Protein 6R6M (pdb70)

B-factor: mean 34.62, std 19.28, range [14.7, 262.34]

InterPro domains:
  IPR002321 Cytochrome c, class II [PF01322] (83-128)
  IPR010980 Cytochrome c/b562 [SSF47175] (79-129)

Radius of gyration: 18.02 Å; Cα contacts (8 Å, |Δi|>4): 307; chains: 2; bounding box: 33×55×33 Å

Secondary structure (DSSP, 8-state):
--HHHHHHHHHHHHHHHHHHTT-----HHHHHHHHHHHHHHHHHHHHHHHH----HHHHHHHHHHHHHHHHHHHHHHTT-HHHHHHHHHHHHHHHHHHHHHHSTTS----/-----S--GGG-HHHHHTTTTS-GGGSHHHHHTTTTT--HHHHHTT---TT-HHHHTT--HHHHHHHHHH-BTTBPP-BTTB-HHHHHHHHHHHHHTT--

Structure (mmCIF, N/CA/C/O backbone):
data_6R6M
#
_entry.id   6R6M
#
_cell.length_a   44.300
_cell.length_b   130.360
_cell.length_c   45.370
_cell.angle_alpha   90.00
_cell.angle_beta   90.00
_cell.angle_gamma   90.00
#
_symmetry.space_group_name_H-M   'P 21 21 2'
#
loop_
_entity.id
_entity.type
_entity.pdbx_description
1 polymer 'Small soluble cyt c'
2 polymer Kusta0088
3 non-polymer 'HEME C'
4 water water
#
loop_
_atom_site.group_PDB
_atom_site.id
_atom_site.type_symbol
_atom_site.label_atom_id
_atom_site.label_alt_id
_atom_site.label_comp_id
_atom_site.label_asym_id
_atom_site.label_entity_id
_atom_site.label_seq_id
_atom_site.pdbx_PDB_ins_code
_atom_site.Cartn_x
_atom_site.Cartn_y
_atom_site.Cartn_z
_atom_site.occupancy
_atom_site.B_iso_or_equiv
_atom_site.auth_seq_id
_atom_site.auth_comp_id
_atom_site.auth_asym_id
_atom_site.auth_atom_id
_atom_site.pdbx_PDB_model_num
ATOM 1 N N . ALA A 1 1 ? -4.884 17.274 3.419 1.00 38.33 26 ALA A N 1
ATOM 2 C CA . ALA A 1 1 ? -3.637 17.161 4.156 1.00 38.04 26 ALA A CA 1
ATOM 3 C C . ALA A 1 1 ? -2.630 18.181 3.650 1.00 41.03 26 ALA A C 1
ATOM 4 O O . ALA A 1 1 ? -2.663 18.585 2.486 1.00 41.68 26 ALA A O 1
ATOM 6 N N . THR A 1 2 ? -1.742 18.602 4.541 1.00 29.76 27 THR A N 1
ATOM 7 C CA . THR A 1 2 ? -0.644 19.469 4.164 1.00 30.05 27 THR A CA 1
ATOM 8 C C . THR A 1 2 ? 0.464 18.655 3.515 1.00 33.40 27 THR A C 1
ATOM 9 O O . THR A 1 2 ? 0.516 17.424 3.621 1.00 29.63 27 THR A O 1
ATOM 13 N N . GLN A 1 3 ? 1.356 19.356 2.820 1.00 29.17 28 GLN A N 1
ATOM 14 C CA . GLN A 1 3 ? 2.521 18.671 2.274 1.00 26.27 28 GLN A CA 1
ATOM 15 C C . GLN A 1 3 ? 3.305 17.978 3.379 1.00 29.36 28 GLN A C 1
ATOM 16 O O . GLN A 1 3 ? 3.756 16.844 3.205 1.00 29.57 28 GLN A O 1
ATOM 22 N N . GLN A 1 4 ? 3.454 18.633 4.535 1.00 35.40 29 GLN A N 1
ATOM 23 C CA . GLN A 1 4 ? 4.217 18.024 5.623 1.00 34.12 29 GLN A CA 1
ATOM 24 C C . GLN A 1 4 ? 3.582 16.714 6.076 1.00 38.01 29 GLN A C 1
ATOM 25 O O . GLN A 1 4 ? 4.286 15.744 6.377 1.00 35.37 29 GLN A O 1
ATOM 31 N N . GLU A 1 5 ? 2.252 16.664 6.118 1.00 35.05 30 GLU A N 1
ATOM 32 C CA . GLU A 1 5 ? 1.570 15.434 6.502 1.00 36.29 30 GLU A CA 1
ATOM 33 C C . GLU A 1 5 ? 1.733 14.362 5.429 1.00 36.87 30 GLU A C 1
ATOM 34 O O . GLU A 1 5 ? 2.006 13.196 5.741 1.00 37.35 30 GLU A O 1
ATOM 40 N N . ILE A 1 6 ? 1.577 14.745 4.161 1.00 32.03 31 ILE A N 1
ATOM 41 C CA . ILE A 1 6 ? 1.755 13.807 3.055 1.00 31.02 31 ILE A CA 1
ATOM 42 C C . ILE A 1 6 ? 3.153 13.198 3.088 1.00 37.95 31 ILE A C 1
ATOM 43 O O . ILE A 1 6 ? 3.323 11.973 3.003 1.00 36.26 31 ILE A O 1
ATOM 48 N N . CYS A 1 7 ? 4.178 14.039 3.216 1.00 35.28 32 CYS A N 1
ATOM 49 C CA . CYS A 1 7 ? 5.544 13.523 3.166 1.00 30.32 32 CYS A CA 1
ATOM 50 C C . CYS A 1 7 ? 5.882 12.683 4.394 1.00 32.29 32 CYS A C 1
ATOM 51 O O . CYS A 1 7 ? 6.563 11.652 4.275 1.00 32.85 32 CYS A O 1
ATOM 54 N N . LYS A 1 8 ? 5.419 13.106 5.579 1.00 34.94 33 LYS A N 1
ATOM 55 C CA . LYS A 1 8 ? 5.609 12.305 6.787 1.00 39.67 33 LYS A CA 1
ATOM 56 C C . LYS A 1 8 ? 5.082 10.896 6.596 1.00 36.80 33 LYS A C 1
ATOM 57 O O . LYS A 1 8 ? 5.697 9.925 7.050 1.00 37.91 33 LYS A O 1
ATOM 63 N N A ASN A 1 9 ? 3.932 10.768 5.928 0.50 35.28 34 ASN A N 1
ATOM 64 N N B ASN A 1 9 ? 3.944 10.753 5.918 0.50 35.30 34 ASN A N 1
ATOM 65 C CA A ASN A 1 9 ? 3.327 9.470 5.666 0.50 34.78 34 ASN A CA 1
ATOM 66 C CA B ASN A 1 9 ? 3.369 9.432 5.704 0.50 34.34 34 ASN A CA 1
ATOM 67 C C A ASN A 1 9 ? 4.120 8.648 4.655 0.50 35.69 34 ASN A C 1
ATOM 68 C C B ASN A 1 9 ? 4.039 8.658 4.573 0.50 36.47 34 ASN A C 1
ATOM 69 O O A ASN A 1 9 ? 4.012 7.418 4.660 0.50 37.19 34 ASN A O 1
ATOM 70 O O B ASN A 1 9 ? 3.755 7.467 4.412 0.50 38.41 34 ASN A O 1
ATOM 79 N N . MET A 1 10 ? 4.918 9.290 3.798 1.00 35.14 35 MET A N 1
ATOM 80 C CA . MET A 1 10 ? 5.743 8.572 2.830 1.00 33.45 35 MET A CA 1
ATOM 81 C C . MET A 1 10 ? 7.082 8.130 3.406 1.00 35.19 35 MET A C 1
ATOM 82 O O . MET A 1 10 ? 7.784 7.347 2.759 1.00 32.49 35 MET A O 1
ATOM 87 N N . TRP A 1 11 ? 7.457 8.610 4.595 1.00 36.06 36 TRP A N 1
ATOM 88 C CA . TRP A 1 11 ? 8.827 8.420 5.063 1.00 35.79 36 TRP A CA 1
ATOM 89 C C . TRP A 1 11 ? 9.097 6.968 5.453 1.00 35.26 36 TRP A C 1
ATOM 90 O O . TRP A 1 11 ? 10.150 6.416 5.115 1.00 35.43 36 TRP A O 1
ATOM 101 N N . ASP A 1 12 ? 8.171 6.337 6.183 1.00 38.13 37 ASP A N 1
ATOM 102 C CA . ASP A 1 12 ? 8.356 4.921 6.504 1.00 41.91 37 ASP A CA 1
ATOM 103 C C . ASP A 1 12 ? 8.362 4.048 5.256 1.00 38.14 37 ASP A C 1
ATOM 104 O O . ASP A 1 12 ? 9.278 3.217 5.120 1.00 37.92 37 ASP A O 1
ATOM 109 N N . PRO A 1 13 ? 7.432 4.191 4.305 1.00 40.48 38 PRO A N 1
ATOM 110 C CA . PRO A 1 13 ? 7.567 3.420 3.057 1.00 38.59 38 PRO A CA 1
ATOM 111 C C . PRO A 1 13 ? 8.881 3.673 2.334 1.00 38.02 38 PRO A C 1
ATOM 112 O O . PRO A 1 13 ? 9.486 2.724 1.815 1.00 32.70 38 PRO A O 1
ATOM 116 N N . PHE A 1 14 ? 9.340 4.930 2.295 1.00 32.70 39 PHE A N 1
ATOM 117 C CA . PHE A 1 14 ? 10.628 5.238 1.682 1.00 32.53 39 PHE A CA 1
ATOM 118 C C . PHE A 1 14 ? 11.761 4.481 2.372 1.00 32.26 39 PHE A C 1
ATOM 119 O O . PHE A 1 14 ? 12.627 3.906 1.707 1.00 29.35 39 PHE A O 1
ATOM 127 N N . GLN A 1 15 ? 11.764 4.463 3.707 1.00 31.92 40 GLN A N 1
ATOM 128 C CA . GLN A 1 15 ? 12.811 3.747 4.432 1.00 31.40 40 GLN A CA 1
ATOM 129 C C . GLN A 1 15 ? 12.695 2.241 4.227 1.00 31.39 40 GLN A C 1
ATOM 130 O O . GLN A 1 15 ? 13.711 1.549 4.074 1.00 35.18 40 GLN A O 1
ATOM 136 N N . SER A 1 16 ? 11.467 1.716 4.220 1.00 33.34 41 SER A N 1
ATOM 137 C CA . SER A 1 16 ? 11.268 0.285 4.001 1.00 35.85 41 SER A CA 1
ATOM 138 C C . SER A 1 16 ? 11.788 -0.127 2.628 1.00 37.29 41 SER A C 1
ATOM 139 O O . SER A 1 16 ? 12.365 -1.210 2.461 1.00 38.03 41 SER A O 1
ATOM 142 N N . MET A 1 17 ? 11.601 0.742 1.639 1.00 31.40 42 MET A N 1
ATOM 143 C CA . MET A 1 17 ? 12.124 0.514 0.298 1.00 30.66 42 MET A CA 1
ATOM 144 C C . MET A 1 17 ? 13.646 0.607 0.277 1.00 37.58 42 MET A C 1
ATOM 145 O O . MET A 1 17 ? 14.325 -0.237 -0.326 1.00 36.88 42 MET A O 1
ATOM 150 N N . ARG A 1 18 ? 14.198 1.632 0.930 1.00 31.75 43 ARG A N 1
ATOM 151 C CA . ARG A 1 18 ? 15.644 1.805 0.970 1.00 31.02 43 ARG A CA 1
ATOM 152 C C . ARG A 1 18 ? 16.328 0.583 1.571 1.00 33.68 43 ARG A C 1
ATOM 153 O O . ARG A 1 18 ? 17.366 0.132 1.071 1.00 33.29 43 ARG A O 1
ATOM 161 N N . ALA A 1 19 ? 15.739 0.018 2.627 1.00 33.72 44 ALA A N 1
ATOM 162 C CA . ALA A 1 19 ? 16.350 -1.101 3.338 1.00 34.09 44 ALA A CA 1
ATOM 163 C C . ALA A 1 19 ? 16.529 -2.320 2.444 1.00 40.42 44 ALA A C 1
ATOM 164 O O . ALA A 1 19 ? 17.427 -3.138 2.676 1.00 42.76 44 ALA A O 1
ATOM 166 N N . VAL A 1 20 ? 15.701 -2.452 1.414 1.00 31.90 45 VAL A N 1
ATOM 167 C CA . VAL A 1 20 ? 15.723 -3.631 0.560 1.00 37.21 45 VAL A CA 1
ATOM 168 C C . VAL A 1 20 ? 16.590 -3.440 -0.684 1.00 31.76 45 VAL A C 1
ATOM 169 O O . VAL A 1 20 ? 16.992 -4.438 -1.302 1.00 33.15 45 VAL A O 1
ATOM 173 N N . THR A 1 21 ? 16.942 -2.195 -1.030 1.00 30.25 46 THR A N 1
ATOM 174 C CA . THR A 1 21 ? 17.728 -1.938 -2.234 1.00 32.85 46 THR A CA 1
ATOM 175 C C . THR A 1 21 ? 19.162 -2.418 -2.104 1.00 34.19 46 THR A C 1
ATOM 176 O O . THR A 1 21 ? 19.870 -2.480 -3.111 1.00 52.00 46 THR A O 1
ATOM 180 N N . GLY A 1 22 ? 19.612 -2.740 -0.896 1.00 34.81 47 GLY A N 1
ATOM 181 C CA . GLY A 1 22 ? 20.975 -3.195 -0.711 1.00 38.63 47 GLY A CA 1
ATOM 182 C C . GLY A 1 22 ? 21.086 -4.697 -0.551 1.00 45.29 47 GLY A C 1
ATOM 183 O O . GLY A 1 22 ? 22.110 -5.199 -0.081 1.00 43.12 47 GLY A O 1
ATOM 184 N N . LEU A 1 23 ? 20.043 -5.425 -0.934 1.00 39.74 48 LEU A N 1
ATOM 185 C CA . LEU A 1 23 ? 20.042 -6.875 -0.837 1.00 39.25 48 LEU A CA 1
ATOM 186 C C . LEU A 1 23 ? 20.510 -7.480 -2.157 1.00 53.78 48 LEU A C 1
ATOM 187 O O . LEU A 1 23 ? 20.853 -6.771 -3.109 1.00 64.59 48 LEU A O 1
ATOM 192 N N . MET A 1 24 ? 20.596 -8.811 -2.173 1.00 47.43 49 MET A N 1
ATOM 193 C CA . MET A 1 24 ? 20.667 -9.615 -3.383 1.00 39.24 49 MET A CA 1
ATOM 194 C C . MET A 1 24 ? 19.341 -10.291 -3.682 1.00 39.64 49 MET A C 1
ATOM 195 O O . MET A 1 24 ? 19.242 -11.024 -4.669 1.00 44.03 49 MET A O 1
ATOM 200 N N . GLU A 1 25 ? 18.313 -10.020 -2.876 1.00 61.04 50 GLU A N 1
ATOM 201 C CA . GLU A 1 25 ? 17.235 -10.951 -2.583 1.00 77.30 50 GLU A CA 1
ATOM 202 C C . GLU A 1 25 ? 16.089 -10.853 -3.590 1.00 82.47 50 GLU A C 1
ATOM 203 O O . GLU A 1 25 ? 16.077 -10.029 -4.507 1.00 86.77 50 GLU A O 1
ATOM 209 N N . LEU A 1 26 ? 15.102 -11.732 -3.389 1.00 95.18 51 LEU A N 1
ATOM 210 C CA . LEU A 1 26 ? 13.952 -11.846 -4.278 1.00 124.48 51 LEU A CA 1
ATOM 211 C C . LEU A 1 26 ? 12.751 -12.409 -3.529 1.00 94.01 51 LEU A C 1
ATOM 212 O O . LEU A 1 26 ? 11.804 -12.875 -4.175 1.00 96.10 51 LEU A O 1
ATOM 217 N N . THR A 1 27 ? 12.769 -12.385 -2.194 1.00 60.64 52 THR A N 1
ATOM 218 C CA . THR A 1 27 ? 11.704 -12.975 -1.392 1.00 62.83 52 THR A CA 1
ATOM 219 C C . THR A 1 27 ? 10.341 -12.439 -1.812 1.00 68.63 52 THR A C 1
ATOM 220 O O . THR A 1 27 ? 10.157 -11.229 -1.967 1.00 72.94 52 THR A O 1
ATOM 224 N N . SER A 1 28 ? 9.394 -13.359 -2.029 1.00 62.38 53 SER A N 1
ATOM 225 C CA . SER A 1 28 ? 8.046 -12.953 -2.410 1.00 56.66 53 SER A CA 1
ATOM 226 C C . SER A 1 28 ? 7.430 -12.046 -1.352 1.00 53.62 53 SER A C 1
ATOM 227 O O . SER A 1 28 ? 6.710 -11.095 -1.683 1.00 53.01 53 SER A O 1
ATOM 230 N N . GLY A 1 29 ? 7.692 -12.333 -0.071 1.00 46.59 54 GLY A N 1
ATOM 231 C CA . GLY A 1 29 ? 7.237 -11.449 0.989 1.00 51.97 54 GLY A CA 1
ATOM 232 C C . GLY A 1 29 ? 7.900 -10.086 0.940 1.00 62.11 54 GLY A C 1
ATOM 233 O O . GLY A 1 29 ? 7.294 -9.078 1.323 1.00 62.92 54 GLY A O 1
ATOM 234 N N . GLN A 1 30 ? 9.144 -10.029 0.460 1.00 62.12 55 GLN A N 1
ATOM 235 C CA . GLN A 1 30 ? 9.824 -8.747 0.312 1.00 58.36 55 GLN A CA 1
ATOM 236 C C . GLN A 1 30 ? 9.372 -8.001 -0.937 1.00 59.53 55 GLN A C 1
ATOM 237 O O . GLN A 1 30 ? 9.409 -6.767 -0.957 1.00 59.18 55 GLN A O 1
ATOM 243 N N . CYS A 1 31 ? 8.949 -8.709 -1.989 1.00 70.02 56 CYS A N 1
ATOM 244 C CA . CYS A 1 31 ? 8.288 -8.010 -3.084 1.00 83.60 56 CYS A CA 1
ATOM 245 C C . CYS A 1 31 ? 6.933 -7.468 -2.661 1.00 81.97 56 CYS A C 1
ATOM 246 O O . CYS A 1 31 ? 6.520 -6.410 -3.139 1.00 70.58 56 CYS A O 1
ATOM 249 N N . THR A 1 32 ? 6.224 -8.172 -1.778 1.00 93.52 57 THR A N 1
ATOM 250 C CA . THR A 1 32 ? 4.955 -7.650 -1.284 1.00 87.70 57 THR A CA 1
ATOM 251 C C . THR A 1 32 ? 5.158 -6.324 -0.567 1.00 80.95 57 THR A C 1
ATOM 252 O O . THR A 1 32 ? 4.471 -5.338 -0.862 1.00 83.66 57 THR A O 1
ATOM 256 N N . GLN A 1 33 ? 6.109 -6.269 0.370 1.00 63.79 58 GLN A N 1
ATOM 257 C CA . GLN A 1 33 ? 6.369 -5.015 1.061 1.00 53.36 58 GLN A CA 1
ATOM 258 C C . GLN A 1 33 ? 6.855 -3.946 0.088 1.00 45.64 58 GLN A C 1
ATOM 259 O O . GLN A 1 33 ? 6.418 -2.796 0.161 1.00 41.49 58 GLN A O 1
ATOM 265 N N . LEU A 1 34 ? 7.746 -4.318 -0.843 1.00 42.17 59 LEU A N 1
ATOM 266 C CA . LEU A 1 34 ? 8.292 -3.350 -1.800 1.00 45.00 59 LEU A CA 1
ATOM 267 C C . LEU A 1 34 ? 7.198 -2.760 -2.684 1.00 47.23 59 LEU A C 1
ATOM 268 O O . LEU A 1 34 ? 7.172 -1.547 -2.932 1.00 33.55 59 LEU A O 1
ATOM 273 N N . SER A 1 35 ? 6.285 -3.597 -3.176 1.00 46.44 60 SER A N 1
ATOM 274 C CA . SER A 1 35 ? 5.190 -3.064 -3.981 1.00 47.98 60 SER A CA 1
ATOM 275 C C . SER A 1 35 ? 4.272 -2.190 -3.142 1.00 40.60 60 SER A C 1
ATOM 276 O O . SER A 1 35 ? 3.794 -1.150 -3.611 1.00 38.32 60 SER A O 1
ATOM 279 N N . LYS A 1 36 ? 4.021 -2.586 -1.894 1.00 39.60 61 LYS A N 1
ATOM 280 C CA . LYS A 1 36 ? 3.180 -1.766 -1.028 1.00 44.62 61 LYS A CA 1
ATOM 281 C C . LYS A 1 36 ? 3.854 -0.442 -0.697 1.00 50.10 61 LYS A C 1
ATOM 282 O O . LYS A 1 36 ? 3.183 0.589 -0.586 1.00 48.62 61 LYS A O 1
ATOM 288 N N . ASP A 1 37 ? 5.181 -0.449 -0.533 1.00 36.44 62 ASP A N 1
ATOM 289 C CA . ASP A 1 37 ? 5.887 0.807 -0.301 1.00 33.28 62 ASP A CA 1
ATOM 290 C C . ASP A 1 37 ? 5.833 1.700 -1.530 1.00 31.73 62 ASP A C 1
ATOM 291 O O . ASP A 1 37 ? 5.667 2.918 -1.406 1.00 33.65 62 ASP A O 1
ATOM 296 N N . ALA A 1 38 ? 5.994 1.118 -2.724 1.00 27.59 63 ALA A N 1
ATOM 297 C CA . ALA A 1 38 ? 5.944 1.924 -3.937 1.00 27.02 63 ALA A CA 1
ATOM 298 C C . ALA A 1 38 ? 4.560 2.510 -4.141 1.00 29.13 63 ALA A C 1
ATOM 299 O O . ALA A 1 38 ? 4.419 3.642 -4.613 1.00 29.98 63 ALA A O 1
ATOM 301 N N . ALA A 1 39 ? 3.529 1.755 -3.788 1.00 30.68 64 ALA A N 1
ATOM 302 C CA . ALA A 1 39 ? 2.177 2.278 -3.906 1.00 27.79 64 ALA A CA 1
ATOM 303 C C . ALA A 1 39 ? 1.926 3.408 -2.915 1.00 31.58 64 ALA A C 1
ATOM 304 O O . ALA A 1 39 ? 1.175 4.347 -3.212 1.00 30.77 64 ALA A O 1
ATOM 306 N N . ALA A 1 40 ? 2.520 3.331 -1.722 1.00 28.43 65 ALA A N 1
ATOM 307 C CA . ALA A 1 40 ? 2.341 4.412 -0.759 1.00 31.28 65 ALA A CA 1
ATOM 308 C C . ALA A 1 40 ? 2.969 5.707 -1.263 1.00 29.85 65 ALA A C 1
ATOM 309 O O . ALA A 1 40 ? 2.406 6.792 -1.076 1.00 29.03 65 ALA A O 1
ATOM 311 N N . ILE A 1 41 ? 4.124 5.616 -1.926 1.00 28.53 66 ILE A N 1
ATOM 312 C CA . ILE A 1 41 ? 4.752 6.826 -2.446 1.00 25.99 66 ILE A CA 1
ATOM 313 C C . ILE A 1 41 ? 3.958 7.371 -3.630 1.00 34.71 66 ILE A C 1
ATOM 314 O O . ILE A 1 41 ? 3.695 8.578 -3.716 1.00 28.56 66 ILE A O 1
ATOM 319 N N . LEU A 1 42 ? 3.529 6.490 -4.537 1.00 28.88 67 LEU A N 1
ATOM 320 C CA . LEU A 1 42 ? 2.689 6.922 -5.650 1.00 32.23 67 LEU A CA 1
ATOM 321 C C . LEU A 1 42 ? 1.431 7.618 -5.147 1.00 30.66 67 LEU A C 1
ATOM 322 O O . LEU A 1 42 ? 1.039 8.666 -5.669 1.00 28.86 67 LEU A O 1
ATOM 327 N N . ALA A 1 43 ? 0.791 7.052 -4.122 1.00 32.00 68 ALA A N 1
ATOM 328 C CA . ALA A 1 43 ? -0.413 7.669 -3.581 1.00 31.48 68 ALA A CA 1
ATOM 329 C C . ALA A 1 43 ? -0.098 9.024 -2.958 1.00 34.02 68 ALA A C 1
ATOM 330 O O . ALA A 1 43 ? -0.867 9.983 -3.108 1.00 31.71 68 ALA A O 1
ATOM 332 N N . GLY A 1 44 ? 1.046 9.130 -2.279 1.00 33.27 69 GLY A N 1
ATOM 333 C CA . GLY A 1 44 ? 1.398 10.385 -1.635 1.00 33.01 69 GLY A CA 1
ATOM 334 C C . GLY A 1 44 ? 1.653 11.503 -2.629 1.00 30.82 69 GLY A C 1
ATOM 335 O O . GLY A 1 44 ? 1.138 12.614 -2.471 1.00 28.86 69 GLY A O 1
ATOM 336 N N . VAL A 1 45 ? 2.445 11.227 -3.673 1.00 29.43 70 VAL A N 1
ATOM 337 C CA . VAL A 1 45 ? 2.740 12.296 -4.626 1.00 26.29 70 VAL A CA 1
ATOM 338 C C . VAL A 1 45 ? 1.525 12.607 -5.498 1.00 28.20 70 VAL A C 1
ATOM 339 O O . VAL A 1 45 ? 1.410 13.718 -6.021 1.00 27.75 70 VAL A O 1
ATOM 343 N N . LYS A 1 46 ? 0.597 11.659 -5.672 1.00 25.13 71 LYS A N 1
ATOM 344 C CA . LYS A 1 46 ? -0.628 11.999 -6.388 1.00 27.00 71 LYS A CA 1
ATOM 345 C C . LYS A 1 46 ? -1.512 12.888 -5.535 1.00 29.63 71 LYS A C 1
ATOM 346 O O . LYS A 1 46 ? -2.138 13.827 -6.043 1.00 28.61 71 LYS A O 1
ATOM 352 N N . GLU A 1 47 ? -1.569 12.611 -4.231 1.00 26.34 72 GLU A N 1
ATOM 353 C CA . GLU A 1 47 ? -2.329 13.475 -3.339 1.00 33.32 72 GLU A CA 1
ATOM 354 C C . GLU A 1 47 ? -1.740 14.878 -3.311 1.00 31.70 72 GLU A C 1
ATOM 355 O O . GLU A 1 47 ? -2.478 15.864 -3.328 1.00 30.19 72 GLU A O 1
ATOM 361 N N . SER A 1 48 ? -0.406 14.993 -3.297 1.00 26.33 73 SER A N 1
ATOM 362 C CA . SER A 1 48 ? 0.211 16.312 -3.362 1.00 23.78 73 SER A CA 1
ATOM 363 C C . SER A 1 48 ? -0.136 17.000 -4.674 1.00 29.51 73 SER A C 1
ATOM 364 O O . SER A 1 48 ? -0.585 18.154 -4.691 1.00 28.19 73 SER A O 1
ATOM 367 N N . HIS A 1 49 ? 0.065 16.287 -5.784 1.00 25.54 74 HIS A N 1
ATOM 368 C CA . HIS A 1 49 ? -0.235 16.800 -7.116 1.00 25.88 74 HIS A CA 1
ATOM 369 C C . HIS A 1 49 ? -1.644 17.372 -7.189 1.00 26.87 74 HIS A C 1
ATOM 370 O O . HIS A 1 49 ? -1.855 18.495 -7.663 1.00 27.99 74 HIS A O 1
ATOM 377 N N . ASP A 1 50 ? -2.615 16.616 -6.694 1.00 25.64 75 ASP A N 1
ATOM 378 C CA . ASP A 1 50 ? -4.020 16.950 -6.898 1.00 25.11 75 ASP A CA 1
ATOM 379 C C . ASP A 1 50 ? -4.542 17.964 -5.890 1.00 35.76 75 ASP A C 1
ATOM 380 O O . ASP A 1 50 ? -5.497 18.687 -6.190 1.00 35.69 75 ASP A O 1
ATOM 385 N N . SER A 1 51 ? -3.985 18.007 -4.681 1.00 26.69 76 SER A N 1
ATOM 386 C CA . SER A 1 51 ? -4.613 18.767 -3.609 1.00 32.82 76 SER A CA 1
ATOM 387 C C . SER A 1 51 ? -3.746 19.872 -3.022 1.00 35.74 76 SER A C 1
ATOM 388 O O . SER A 1 51 ? -4.254 20.664 -2.223 1.00 34.01 76 SER A O 1
ATOM 391 N N . ILE A 1 52 ? -2.472 19.954 -3.382 1.00 31.15 77 ILE A N 1
ATOM 392 C CA . ILE A 1 52 ? -1.592 21.023 -2.927 1.00 32.70 77 ILE A CA 1
ATOM 393 C C . ILE A 1 52 ? -1.352 21.907 -4.143 1.00 33.69 77 ILE A C 1
ATOM 394 O O . ILE A 1 52 ? -0.499 21.610 -4.983 1.00 32.19 77 ILE A O 1
ATOM 399 N N . SER A 1 53 ? -2.135 22.980 -4.264 1.00 35.68 78 SER A N 1
ATOM 400 C CA . SER A 1 53 ? -2.139 23.807 -5.470 1.00 37.72 78 SER A CA 1
ATOM 401 C C . SER A 1 53 ? -1.082 24.890 -5.317 1.00 35.90 78 SER A C 1
ATOM 402 O O . SER A 1 53 ? -1.301 25.904 -4.645 1.00 32.11 78 SER A O 1
ATOM 405 N N . VAL A 1 54 ? 0.063 24.670 -5.957 1.00 29.61 79 VAL A N 1
ATOM 406 C CA . VAL A 1 54 ? 1.208 25.566 -5.870 1.00 30.77 79 VAL A CA 1
ATOM 407 C C . VAL A 1 54 ? 1.427 26.215 -7.231 1.00 26.99 79 VAL A C 1
ATOM 408 O O . VAL A 1 54 ? 1.074 27.385 -7.438 1.00 30.43 79 VAL A O 1
ATOM 412 N N . ASP A 1 55 ? 1.994 25.454 -8.167 1.00 26.13 80 ASP A N 1
ATOM 413 C CA . ASP A 1 55 ? 2.242 25.909 -9.531 1.00 24.33 80 ASP A CA 1
ATOM 414 C C . ASP A 1 55 ? 2.476 24.671 -10.396 1.00 24.37 80 ASP A C 1
ATOM 415 O O . ASP A 1 55 ? 2.531 23.547 -9.894 1.00 26.68 80 ASP A O 1
ATOM 420 N N . LYS A 1 56 ? 2.670 24.884 -11.701 1.00 19.70 81 LYS A N 1
ATOM 421 C CA . LYS A 1 56 ? 2.829 23.739 -12.594 1.00 20.84 81 LYS A CA 1
ATOM 422 C C . LYS A 1 56 ? 4.108 22.953 -12.304 1.00 27.90 81 LYS A C 1
ATOM 423 O O . LYS A 1 56 ? 4.127 21.721 -12.449 1.00 25.59 81 LYS A O 1
ATOM 429 N N . ASN A 1 57 ? 5.195 23.634 -11.923 1.00 22.24 82 ASN A N 1
ATOM 430 C CA . ASN A 1 57 ? 6.436 22.909 -11.616 1.00 18.49 82 ASN A CA 1
ATOM 431 C C . ASN A 1 57 ? 6.217 21.897 -10.499 1.00 22.59 82 ASN A C 1
ATOM 432 O O . ASN A 1 57 ? 6.713 20.768 -10.565 1.00 22.17 82 ASN A O 1
ATOM 437 N N . TYR A 1 58 ? 5.533 22.320 -9.432 1.00 20.62 83 TYR A N 1
ATOM 438 C CA . TYR A 1 58 ? 5.198 21.449 -8.313 1.00 22.54 83 TYR A CA 1
ATOM 439 C C . TYR A 1 58 ? 4.504 20.185 -8.787 1.00 26.93 83 TYR A C 1
ATOM 440 O O . TYR A 1 58 ? 4.753 19.092 -8.263 1.00 23.19 83 TYR A O 1
ATOM 449 N N . LYS A 1 59 ? 3.619 20.316 -9.776 1.00 23.52 84 LYS A N 1
ATOM 450 C CA . LYS A 1 59 ? 2.959 19.138 -10.338 1.00 25.90 84 LYS A CA 1
ATOM 451 C C . LYS A 1 59 ? 3.955 18.217 -11.040 1.00 22.42 84 LYS A C 1
ATOM 452 O O . LYS A 1 59 ? 3.929 16.996 -10.838 1.00 23.23 84 LYS A O 1
ATOM 458 N N . VAL A 1 60 ? 4.850 18.781 -11.864 1.00 21.08 85 VAL A N 1
ATOM 459 C CA . VAL A 1 60 ? 5.795 17.945 -12.604 1.00 20.58 85 VAL A CA 1
ATOM 460 C C . VAL A 1 60 ? 6.797 17.288 -11.659 1.00 23.86 85 VAL A C 1
ATOM 461 O O . VAL A 1 60 ? 7.213 16.142 -11.881 1.00 21.54 85 VAL A O 1
ATOM 465 N N . LEU A 1 61 ? 7.170 17.972 -10.575 1.00 21.10 86 LEU A N 1
ATOM 466 C CA . LEU A 1 61 ? 8.073 17.367 -9.599 1.00 21.93 86 LEU A CA 1
ATOM 467 C C . LEU A 1 61 ? 7.427 16.145 -8.951 1.00 27.64 86 LEU A C 1
ATOM 468 O O . LEU A 1 61 ? 8.068 15.103 -8.785 1.00 23.71 86 LEU A O 1
ATOM 473 N N . ASN A 1 62 ? 6.150 16.257 -8.574 1.00 24.32 87 ASN A N 1
ATOM 474 C CA . ASN A 1 62 ? 5.419 15.083 -8.113 1.00 19.82 87 ASN A CA 1
ATOM 475 C C . ASN A 1 62 ? 5.407 13.999 -9.183 1.00 23.10 87 ASN A C 1
ATOM 476 O O . ASN A 1 62 ? 5.637 12.820 -8.884 1.00 22.90 87 ASN A O 1
ATOM 481 N N . ASP A 1 63 ? 5.157 14.383 -10.442 1.00 23.80 88 ASP A N 1
ATOM 482 C CA . ASP A 1 63 ? 5.108 13.401 -11.525 1.00 25.93 88 ASP A CA 1
ATOM 483 C C . ASP A 1 63 ? 6.430 12.663 -11.684 1.00 26.32 88 ASP A C 1
ATOM 484 O O . ASP A 1 63 ? 6.439 11.479 -12.039 1.00 26.44 88 ASP A O 1
ATOM 489 N N . GLU A 1 64 ? 7.556 13.328 -11.425 1.00 22.40 89 GLU A N 1
ATOM 490 C CA . GLU A 1 64 ? 8.823 12.648 -11.639 1.00 21.74 89 GLU A CA 1
ATOM 491 C C . GLU A 1 64 ? 9.167 11.712 -10.481 1.00 25.19 89 GLU A C 1
ATOM 492 O O . GLU A 1 64 ? 9.824 10.688 -10.699 1.00 24.83 89 GLU A O 1
ATOM 498 N N . VAL A 1 65 ? 8.692 11.991 -9.264 1.00 21.94 90 VAL A N 1
ATOM 499 C CA . VAL A 1 65 ? 8.778 10.961 -8.228 1.00 21.99 90 VAL A CA 1
ATOM 500 C C . VAL A 1 65 ? 7.945 9.754 -8.630 1.00 24.35 90 VAL A C 1
ATOM 501 O O . VAL A 1 65 ? 8.385 8.606 -8.507 1.00 24.21 90 VAL A O 1
ATOM 505 N N . ALA A 1 66 ? 6.735 10.003 -9.133 1.00 25.79 91 ALA A N 1
ATOM 506 C CA . ALA A 1 66 ? 5.826 8.931 -9.530 1.00 25.57 91 ALA A CA 1
ATOM 507 C C . ALA A 1 66 ? 6.407 8.103 -10.672 1.00 26.58 91 ALA A C 1
ATOM 508 O O . ALA A 1 66 ? 6.243 6.874 -10.707 1.00 28.76 91 ALA A O 1
ATOM 510 N N . TYR A 1 67 ? 7.065 8.767 -11.623 1.00 26.60 92 TYR A N 1
ATOM 511 C CA . TYR A 1 67 ? 7.736 8.084 -12.723 1.00 29.71 92 TYR A CA 1
ATOM 512 C C . TYR A 1 67 ? 8.665 6.991 -12.209 1.00 26.85 92 TYR A C 1
ATOM 513 O O . TYR A 1 67 ? 8.616 5.846 -12.673 1.00 25.81 92 TYR A O 1
ATOM 522 N N . HIS A 1 68 ? 9.530 7.328 -11.249 1.00 21.11 93 HIS A N 1
ATOM 523 C CA . HIS A 1 68 ? 10.478 6.344 -10.743 1.00 22.76 93 HIS A CA 1
ATOM 524 C C . HIS A 1 68 ? 9.826 5.361 -9.774 1.00 24.33 93 HIS A C 1
ATOM 525 O O . HIS A 1 68 ? 10.204 4.183 -9.740 1.00 26.02 93 HIS A O 1
ATOM 532 N N . ALA A 1 69 ? 8.847 5.810 -8.986 1.00 24.80 94 ALA A N 1
ATOM 533 C CA . ALA A 1 69 ? 8.133 4.877 -8.117 1.00 28.00 94 ALA A CA 1
ATOM 534 C C . ALA A 1 69 ? 7.446 3.783 -8.928 1.00 29.08 94 ALA A C 1
ATOM 535 O O . ALA A 1 69 ? 7.483 2.608 -8.551 1.00 27.33 94 ALA A O 1
ATOM 537 N N . ALA A 1 70 ? 6.828 4.144 -10.057 1.00 26.99 95 ALA A N 1
ATOM 538 C CA . ALA A 1 70 ? 6.207 3.127 -10.899 1.00 30.64 95 ALA A CA 1
ATOM 539 C C . ALA A 1 70 ? 7.254 2.207 -11.516 1.00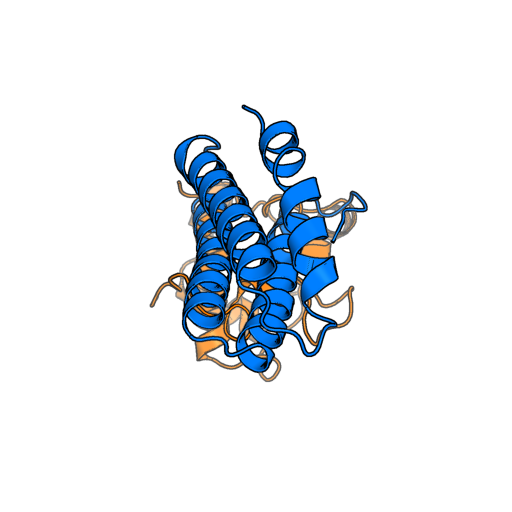 35.52 95 ALA A C 1
ATOM 540 O O . ALA A 1 70 ? 7.003 1.012 -11.700 1.00 33.10 95 ALA A O 1
ATOM 542 N N . ASN A 1 71 ? 8.428 2.743 -11.861 1.00 30.50 96 ASN A N 1
ATOM 543 C CA . ASN A 1 71 ? 9.465 1.878 -12.405 1.00 27.07 96 ASN A CA 1
ATOM 544 C C . ASN A 1 71 ? 9.962 0.890 -11.359 1.00 32.86 96 ASN A C 1
ATOM 545 O O . ASN A 1 71 ? 10.298 -0.252 -11.696 1.00 32.29 96 ASN A O 1
ATOM 550 N N . ILE A 1 72 ? 10.020 1.311 -10.093 1.00 25.90 97 ILE A N 1
ATOM 551 C CA . ILE A 1 72 ? 10.425 0.404 -9.023 1.00 28.92 97 ILE A CA 1
ATOM 552 C C . ILE A 1 72 ? 9.413 -0.725 -8.878 1.00 36.52 97 ILE A C 1
ATOM 553 O O . ILE A 1 72 ? 9.785 -1.893 -8.707 1.00 34.09 97 ILE A O 1
ATOM 558 N N . ASP A 1 73 ? 8.120 -0.401 -8.957 1.00 37.22 98 ASP A N 1
ATOM 559 C CA . ASP A 1 73 ? 7.091 -1.433 -8.863 1.00 46.00 98 ASP A CA 1
ATOM 560 C C . ASP A 1 73 ? 7.200 -2.426 -10.018 1.00 38.99 98 ASP A C 1
ATOM 561 O O . ASP A 1 73 ? 7.075 -3.638 -9.824 1.00 43.66 98 ASP A O 1
ATOM 566 N N . ALA A 1 74 ? 7.435 -1.922 -11.229 1.00 34.94 99 ALA A N 1
ATOM 567 C CA . ALA A 1 74 ? 7.645 -2.791 -12.384 1.00 35.98 99 ALA A CA 1
ATOM 568 C C . ALA A 1 74 ? 8.869 -3.675 -12.196 1.00 43.53 99 ALA A C 1
ATOM 569 O O . ALA A 1 74 ? 8.811 -4.891 -12.422 1.00 37.80 99 ALA A O 1
ATOM 571 N N . ALA A 1 75 ? 10.000 -3.070 -11.816 1.00 33.64 100 ALA A N 1
ATOM 572 C CA . ALA A 1 75 ? 11.236 -3.828 -11.660 1.00 34.45 100 ALA A CA 1
ATO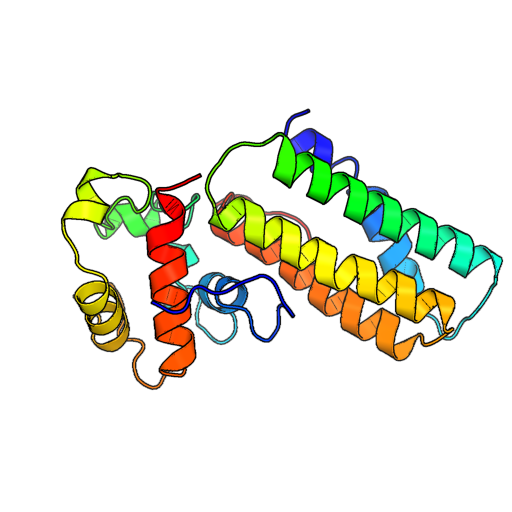M 573 C C . ALA A 1 75 ? 11.090 -4.884 -10.579 1.00 39.09 100 ALA A C 1
ATOM 574 O O . ALA A 1 75 ? 11.622 -5.991 -10.704 1.00 34.14 100 ALA A O 1
ATOM 576 N N . ALA A 1 76 ? 10.355 -4.566 -9.514 1.00 39.38 101 ALA A N 1
ATOM 577 C CA . ALA A 1 76 ? 10.136 -5.551 -8.463 1.00 39.85 101 ALA A CA 1
ATOM 578 C C . ALA A 1 76 ? 9.297 -6.720 -8.974 1.00 37.49 101 ALA A C 1
ATOM 579 O O . ALA A 1 76 ? 9.598 -7.882 -8.679 1.00 43.63 101 ALA A O 1
ATOM 5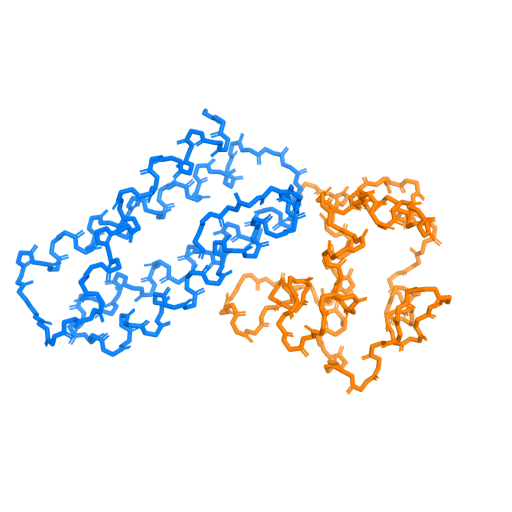81 N N . LYS A 1 77 ? 8.263 -6.433 -9.770 1.00 39.55 102 LYS A N 1
ATOM 582 C CA . LYS A 1 77 ? 7.443 -7.503 -10.333 1.00 48.75 102 LYS A CA 1
ATOM 583 C C . LYS A 1 77 ? 8.250 -8.404 -11.259 1.00 52.25 102 LYS A C 1
ATOM 584 O O . LYS A 1 77 ? 7.971 -9.606 -11.354 1.00 51.27 102 LYS A O 1
ATOM 590 N N . ALA A 1 78 ? 9.240 -7.849 -11.949 1.00 39.34 103 ALA A N 1
ATOM 591 C CA . ALA A 1 78 ? 10.111 -8.613 -12.828 1.00 44.26 103 ALA A CA 1
ATOM 592 C C . ALA A 1 78 ? 11.316 -9.207 -12.106 1.00 47.87 103 ALA A C 1
ATOM 593 O O . ALA A 1 78 ? 12.142 -9.863 -12.747 1.00 44.53 103 ALA A O 1
ATOM 595 N N . ASN A 1 79 ? 11.439 -8.981 -10.801 1.00 43.00 104 ASN A N 1
ATOM 596 C CA . ASN A 1 79 ? 12.564 -9.468 -10.014 1.00 37.34 104 ASN A CA 1
ATOM 597 C C . ASN A 1 79 ? 13.894 -9.010 -10.612 1.00 38.14 104 ASN A C 1
ATOM 598 O O . ASN A 1 79 ? 14.833 -9.788 -10.781 1.00 41.30 104 ASN A O 1
ATOM 603 N N . ASP A 1 80 ? 13.970 -7.717 -10.927 1.00 33.21 105 ASP A N 1
ATOM 604 C CA . ASP A 1 80 ? 15.170 -7.095 -11.483 1.00 37.66 105 ASP A CA 1
ATOM 605 C C . ASP A 1 80 ? 15.688 -6.117 -10.431 1.00 37.96 105 ASP A C 1
ATOM 606 O O . ASP A 1 80 ? 15.378 -4.923 -10.462 1.00 31.72 105 ASP A O 1
ATOM 611 N N . LEU A 1 81 ? 16.497 -6.622 -9.499 1.00 33.64 106 LEU A N 1
ATOM 612 C CA . LEU A 1 81 ? 16.862 -5.787 -8.363 1.00 30.55 106 LEU A CA 1
ATOM 613 C C . LEU A 1 81 ? 17.868 -4.698 -8.738 1.00 28.36 106 LEU A C 1
ATOM 614 O O . LEU A 1 81 ? 17.851 -3.624 -8.129 1.00 29.14 106 LEU A O 1
ATOM 619 N N . GLU A 1 82 ? 18.717 -4.938 -9.741 1.00 30.60 107 GLU A N 1
ATOM 620 C CA . GLU A 1 82 ? 19.573 -3.865 -10.245 1.00 29.87 107 GLU A CA 1
ATOM 621 C C . GLU A 1 82 ? 18.738 -2.686 -10.711 1.00 29.13 107 GLU A C 1
ATOM 622 O O . GLU A 1 82 ? 19.078 -1.531 -10.434 1.00 30.30 107 GLU A O 1
ATOM 628 N N . GLU A 1 83 ? 17.652 -2.958 -11.434 1.00 29.34 108 GLU A N 1
ATOM 629 C CA . GLU A 1 83 ? 16.763 -1.880 -11.850 1.00 34.25 108 GLU A CA 1
ATOM 630 C C . GLU A 1 83 ? 16.068 -1.242 -10.653 1.00 32.59 108 GLU A C 1
ATOM 631 O O . GLU A 1 83 ? 15.937 -0.016 -10.599 1.00 28.96 108 GLU A O 1
ATOM 637 N N . VAL A 1 84 ? 15.599 -2.050 -9.692 1.00 27.69 109 VAL A N 1
ATOM 638 C CA . VAL A 1 84 ? 15.060 -1.482 -8.453 1.00 27.43 109 VAL A CA 1
ATOM 639 C C . VAL A 1 84 ? 16.070 -0.515 -7.839 1.00 25.30 109 VAL A C 1
ATOM 640 O O . VAL A 1 84 ? 15.725 0.600 -7.428 1.00 26.44 109 VAL A O 1
ATOM 644 N N . GLN A 1 85 ? 17.341 -0.917 -7.798 1.00 24.57 110 GLN A N 1
ATOM 645 C CA . GLN A 1 85 ? 18.358 -0.095 -7.158 1.00 37.54 110 GLN A CA 1
ATOM 646 C C . GLN A 1 85 ? 18.531 1.234 -7.880 1.00 29.23 110 GLN A C 1
ATOM 647 O O . GLN A 1 85 ? 18.575 2.300 -7.253 1.00 23.51 110 GLN A O 1
ATOM 653 N N . VAL A 1 86 ? 18.653 1.187 -9.207 1.00 28.64 111 VAL A N 1
ATOM 654 C CA . VAL A 1 86 ? 18.923 2.406 -9.961 1.00 28.31 111 VAL A CA 1
ATOM 655 C C . VAL A 1 86 ? 17.715 3.328 -9.919 1.00 26.22 111 VAL A C 1
ATOM 656 O O . VAL A 1 86 ? 17.852 4.539 -9.721 1.00 24.78 111 VAL A O 1
ATOM 660 N N . GLN A 1 87 ? 16.516 2.767 -10.081 1.00 24.83 112 GLN A N 1
ATOM 661 C CA . GLN A 1 87 ? 15.307 3.584 -10.056 1.00 26.49 112 GLN A CA 1
ATOM 662 C C . GLN A 1 87 ? 15.072 4.198 -8.682 1.00 25.11 112 GLN A C 1
ATOM 663 O O . GLN A 1 87 ? 14.501 5.290 -8.584 1.00 25.32 112 GLN A O 1
ATOM 669 N N . PHE A 1 88 ? 15.508 3.529 -7.614 1.00 22.10 113 PHE A N 1
ATOM 670 C CA . PHE A 1 88 ? 15.326 4.094 -6.282 1.00 24.97 113 PHE A CA 1
ATOM 671 C C . PHE A 1 88 ? 16.269 5.263 -6.058 1.00 23.79 113 PHE A C 1
ATOM 672 O O . PHE A 1 88 ? 15.904 6.250 -5.413 1.00 21.89 113 PHE A O 1
ATOM 680 N N . ARG A 1 89 ? 17.502 5.143 -6.548 1.00 21.68 114 ARG A N 1
ATOM 681 C CA . ARG A 1 89 ? 18.416 6.281 -6.519 1.00 21.23 114 ARG A CA 1
ATOM 682 C C . ARG A 1 89 ? 17.814 7.477 -7.250 1.00 19.43 114 ARG A C 1
ATOM 683 O O . ARG A 1 89 ? 17.806 8.606 -6.738 1.00 20.93 114 ARG A O 1
ATOM 691 N N . ARG A 1 90 ? 17.282 7.243 -8.450 1.00 22.05 115 ARG A N 1
ATOM 692 C CA . ARG A 1 90 ? 16.682 8.334 -9.211 1.00 19.22 115 ARG A CA 1
ATOM 693 C C . ARG A 1 90 ? 15.438 8.888 -8.529 1.00 22.57 115 ARG A C 1
ATOM 694 O O . ARG A 1 90 ? 15.213 10.104 -8.553 1.00 19.13 115 ARG A O 1
ATOM 702 N N . MET A 1 91 ? 14.619 8.021 -7.914 1.00 22.83 116 MET A N 1
ATOM 703 C CA . MET A 1 91 ? 13.471 8.519 -7.161 1.00 22.41 116 MET A CA 1
ATOM 704 C C . MET A 1 91 ? 13.923 9.396 -6.003 1.00 24.68 116 MET A C 1
ATOM 705 O O . MET A 1 91 ? 13.280 10.405 -5.687 1.00 21.86 116 MET A O 1
ATOM 710 N N . THR A 1 92 ? 15.046 9.033 -5.370 1.00 22.09 117 THR A N 1
ATOM 711 C CA . THR A 1 92 ? 15.555 9.834 -4.265 1.00 21.78 117 THR A CA 1
ATOM 712 C C . THR A 1 92 ? 15.947 11.228 -4.738 1.00 22.24 117 THR A C 1
ATOM 713 O O . THR A 1 92 ? 15.670 12.223 -4.053 1.00 21.35 117 THR A O 1
ATOM 717 N N . ILE A 1 93 ? 16.580 11.322 -5.915 1.00 23.63 118 ILE A N 1
ATOM 718 C CA . ILE A 1 93 ? 16.876 12.630 -6.497 1.00 23.13 118 ILE A CA 1
ATOM 719 C C . ILE A 1 93 ? 15.588 13.407 -6.736 1.00 20.33 118 ILE A C 1
ATOM 720 O O . ILE A 1 93 ? 15.526 14.623 -6.506 1.00 20.12 118 ILE A O 1
ATOM 725 N N . ALA A 1 94 ? 14.533 12.708 -7.181 1.00 20.93 119 ALA A N 1
ATOM 726 C CA . ALA A 1 94 ? 13.260 13.366 -7.464 1.00 21.65 119 ALA A CA 1
ATOM 727 C C . ALA A 1 94 ? 12.636 13.947 -6.199 1.00 19.55 119 ALA A C 1
ATOM 728 O O . ALA A 1 94 ? 12.124 15.076 -6.220 1.00 21.62 119 ALA A O 1
ATOM 730 N N . CYS A 1 95 ? 12.671 13.200 -5.088 1.00 21.81 120 CYS A N 1
ATOM 731 C CA . CYS A 1 95 ? 12.238 13.752 -3.806 1.00 23.77 120 CYS A CA 1
ATOM 732 C C . CYS A 1 95 ? 13.042 14.995 -3.464 1.00 24.07 120 CYS A C 1
ATOM 733 O O . CYS A 1 95 ? 12.480 16.054 -3.147 1.00 22.76 120 CYS A O 1
ATOM 736 N N . ARG A 1 96 ? 14.367 14.883 -3.552 1.00 20.05 121 ARG A N 1
ATOM 737 C CA . ARG A 1 96 ? 15.246 15.981 -3.174 1.00 22.16 121 ARG A CA 1
ATOM 738 C C . ARG A 1 96 ? 15.057 17.211 -4.059 1.00 22.71 121 ARG A C 1
ATOM 739 O O . ARG A 1 96 ? 15.200 18.338 -3.571 1.00 22.17 121 ARG A O 1
ATOM 747 N N . ASN A 1 97 ? 14.737 17.029 -5.347 1.00 19.64 122 ASN A N 1
ATOM 748 C CA . ASN A 1 97 ? 14.552 18.185 -6.225 1.00 18.39 122 ASN A CA 1
ATOM 749 C C . ASN A 1 97 ? 13.456 19.097 -5.701 1.00 23.24 122 ASN A C 1
ATOM 750 O O . ASN A 1 97 ? 13.616 20.323 -5.677 1.00 20.73 122 ASN A O 1
ATOM 755 N N . CYS A 1 98 ? 12.336 18.528 -5.267 1.00 21.36 123 CYS A N 1
ATOM 756 C CA . CYS A 1 98 ? 11.281 19.388 -4.751 1.00 18.14 123 CYS A CA 1
ATOM 757 C C . CYS A 1 98 ? 11.723 20.077 -3.470 1.00 24.03 123 CYS A C 1
ATOM 758 O O . CYS A 1 98 ? 11.482 21.277 -3.294 1.00 22.68 123 CYS A O 1
ATOM 761 N N . HIS A 1 99 ? 12.392 19.340 -2.577 1.00 20.34 124 HIS A N 1
ATOM 762 C CA . HIS A 1 99 ? 12.831 19.924 -1.312 1.00 22.80 124 HIS A CA 1
ATOM 763 C C . HIS A 1 99 ? 13.784 21.087 -1.546 1.00 23.48 124 HIS A C 1
ATOM 764 O O . HIS A 1 99 ? 13.671 22.136 -0.897 1.00 25.13 124 HIS A O 1
ATOM 771 N N . LYS A 1 100 ? 14.714 20.931 -2.484 1.00 21.24 125 LYS A N 1
ATOM 772 C CA . LYS A 1 100 ? 15.670 22.002 -2.721 1.00 22.27 125 LYS A CA 1
ATOM 773 C C . LYS A 1 100 ? 15.023 23.207 -3.385 1.00 25.65 125 LYS A C 1
ATOM 774 O O . LYS A 1 100 ? 15.429 24.345 -3.119 1.00 23.54 125 LYS A O 1
ATOM 780 N N . ILE A 1 101 ? 14.006 22.997 -4.216 1.00 20.77 126 ILE A N 1
ATOM 781 C CA . ILE A 1 101 ? 13.390 24.122 -4.920 1.00 19.16 126 ILE A CA 1
ATOM 782 C C . ILE A 1 101 ? 12.339 24.821 -4.061 1.00 29.86 126 ILE A C 1
ATOM 783 O O . ILE A 1 101 ? 12.231 26.052 -4.096 1.00 25.14 126 ILE A O 1
ATOM 788 N N . TYR A 1 102 ? 11.561 24.079 -3.263 1.00 22.86 127 TYR A N 1
ATOM 789 C CA . TYR A 1 102 ? 10.443 24.684 -2.538 1.00 27.37 127 TYR A CA 1
ATOM 790 C C . TYR A 1 102 ? 10.691 24.858 -1.041 1.00 34.97 127 TYR A C 1
ATOM 791 O O . TYR A 1 102 ? 10.045 25.713 -0.426 1.00 37.50 127 TYR A O 1
ATOM 800 N N . LYS A 1 103 ? 11.605 24.094 -0.438 1.00 25.99 128 LYS A N 1
ATOM 801 C CA . LYS A 1 103 ? 11.968 24.323 0.959 1.00 29.05 128 LYS A CA 1
ATOM 802 C C . LYS A 1 103 ? 13.468 24.544 1.065 1.00 32.45 128 LYS A C 1
ATOM 803 O O . LYS A 1 103 ? 14.159 23.875 1.839 1.00 31.40 128 LYS A O 1
ATOM 809 N N . THR A 1 104 ? 13.957 25.521 0.305 1.00 28.34 129 THR A N 1
ATOM 810 C CA . THR A 1 104 ? 15.382 25.623 0.008 1.00 29.83 129 THR A CA 1
ATOM 811 C C . THR A 1 104 ? 16.222 25.782 1.262 1.00 31.30 129 THR A C 1
ATOM 812 O O . THR A 1 104 ? 17.353 25.287 1.324 1.00 34.66 129 THR A O 1
ATOM 816 N N . GLU A 1 105 ? 15.699 26.476 2.270 1.00 35.97 130 GLU A N 1
ATOM 817 C CA . GLU A 1 105 ? 16.500 26.864 3.418 1.00 46.21 130 GLU A CA 1
ATOM 818 C C . GLU A 1 105 ? 16.220 26.003 4.644 1.00 54.76 130 GLU A C 1
ATOM 819 O O . GLU A 1 105 ? 16.586 26.385 5.759 1.00 60.03 130 GLU A O 1
ATOM 825 N N . GLN A 1 106 ? 15.607 24.835 4.453 1.00 50.70 131 GLN A N 1
ATOM 826 C CA . GLN A 1 106 ? 15.419 23.857 5.516 1.00 54.68 131 GLN A CA 1
ATOM 827 C C . GLN A 1 106 ? 16.148 22.565 5.164 1.00 58.99 131 GLN A C 1
ATOM 828 O O . GLN A 1 106 ? 16.003 22.050 4.052 1.00 60.07 131 GLN A O 1
ATOM 834 N N . ARG A 1 107 ? 16.936 22.055 6.108 1.00 60.21 132 ARG A N 1
ATOM 835 C CA . ARG A 1 107 ? 17.560 20.746 5.950 1.00 58.74 132 ARG A CA 1
ATOM 836 C C . ARG A 1 107 ? 16.479 19.675 5.924 1.00 48.13 132 ARG A C 1
ATOM 837 O O . ARG A 1 107 ? 15.700 19.550 6.875 1.00 48.47 132 ARG A O 1
ATOM 845 N N . LEU A 1 108 ? 16.411 18.924 4.827 1.00 43.47 133 LEU A N 1
ATOM 846 C CA . LEU A 1 108 ? 15.392 17.899 4.664 1.00 36.79 133 LEU A CA 1
ATOM 847 C C . LEU A 1 108 ? 16.023 16.590 4.218 1.00 38.02 133 LEU A C 1
ATOM 848 O O . LEU A 1 108 ? 17.076 16.564 3.575 1.00 38.57 133 LEU A O 1
ATOM 853 N N . VAL A 1 109 ? 15.355 15.499 4.574 1.00 38.50 134 VAL A N 1
ATOM 854 C CA . VAL A 1 109 ? 15.690 14.178 4.057 1.00 38.32 134 VAL A CA 1
ATOM 855 C C . VAL A 1 109 ? 14.805 13.952 2.837 1.00 40.47 134 VAL A C 1
ATOM 856 O O . VAL A 1 109 ? 13.732 14.570 2.741 1.00 37.12 134 VAL A O 1
ATOM 860 N N . PRO A 1 110 ? 15.198 13.098 1.879 1.00 35.13 135 PRO A N 1
ATOM 861 C CA . PRO A 1 110 ? 16.434 12.311 1.821 1.00 37.85 135 PRO A CA 1
ATOM 862 C C . PRO A 1 110 ? 17.587 13.023 1.115 1.00 48.96 135 PRO A C 1
ATOM 863 O O . PRO A 1 110 ? 18.715 12.526 1.092 1.00 44.52 135 PRO A O 1
ATOM 868 N N . LEU B 2 1 ? 7.834 27.473 -26.846 1.00 36.36 27 LEU B N 1
ATOM 869 C CA . LEU B 2 1 ? 8.782 26.583 -26.175 1.00 39.99 27 LEU B CA 1
ATOM 870 C C . LEU B 2 1 ? 8.263 25.156 -26.175 1.00 51.97 27 LEU B C 1
ATOM 871 O O . LEU B 2 1 ? 7.060 24.932 -26.054 1.00 34.30 27 LEU B O 1
ATOM 876 N N . ASN B 2 2 ? 9.168 24.191 -26.298 1.00 48.08 28 ASN B N 1
ATOM 877 C CA . ASN B 2 2 ? 8.815 22.787 -26.097 1.00 49.86 28 ASN B CA 1
ATOM 878 C C . ASN B 2 2 ? 8.906 22.506 -24.605 1.00 32.98 28 ASN B C 1
ATOM 879 O O . ASN B 2 2 ? 9.997 22.332 -24.056 1.00 29.70 28 ASN B O 1
ATOM 884 N N . GLU B 2 3 ? 7.756 22.470 -23.938 1.00 28.88 29 GLU B N 1
ATOM 885 C CA . GLU B 2 3 ? 7.741 22.344 -22.489 1.00 30.81 29 GLU B CA 1
ATOM 886 C C . GLU B 2 3 ? 8.227 20.962 -22.067 1.00 36.33 29 GLU B C 1
ATOM 887 O O . GLU B 2 3 ? 7.964 19.962 -22.737 1.00 34.75 29 GLU B O 1
ATOM 893 N N . HIS B 2 4 ? 8.960 20.915 -20.959 1.00 30.74 30 HIS B N 1
ATOM 894 C CA . HIS B 2 4 ? 9.379 19.634 -20.409 1.00 28.45 30 HIS B CA 1
ATOM 895 C C . HIS B 2 4 ? 8.208 18.943 -19.719 1.00 34.07 30 HIS B C 1
ATOM 896 O O . HIS B 2 4 ? 7.560 19.520 -18.838 1.00 33.54 30 HIS B O 1
ATOM 903 N N . THR B 2 5 ? 7.929 17.709 -20.123 1.00 36.85 31 THR B N 1
ATOM 904 C CA . THR B 2 5 ? 6.979 16.868 -19.413 1.00 42.34 31 THR B CA 1
ATOM 905 C C . THR B 2 5 ? 7.731 15.782 -18.650 1.00 36.10 31 THR B C 1
ATOM 906 O O . THR B 2 5 ? 8.874 15.440 -18.974 1.00 31.15 31 THR B O 1
ATOM 910 N N . ALA B 2 6 ? 7.064 15.248 -17.625 1.00 31.61 32 ALA B N 1
ATOM 911 C CA . ALA B 2 6 ? 7.733 14.435 -16.616 1.00 27.74 32 ALA B CA 1
ATOM 912 C C . ALA B 2 6 ? 8.490 13.265 -17.230 1.00 27.55 32 ALA B C 1
ATOM 913 O O . ALA B 2 6 ? 8.022 12.611 -18.169 1.00 28.76 32 ALA B O 1
ATOM 915 N N . GLY B 2 7 ? 9.658 12.994 -16.683 1.00 23.84 33 GLY B N 1
ATOM 916 C CA . GLY B 2 7 ? 10.442 11.882 -17.153 1.00 23.70 33 GLY B CA 1
ATOM 917 C C . GLY B 2 7 ? 11.517 11.519 -16.166 1.00 21.30 33 GLY B C 1
ATOM 918 O O . GLY B 2 7 ? 11.437 11.847 -14.981 1.00 21.80 33 GLY B O 1
ATOM 919 N N . ASP B 2 8 ? 12.530 10.821 -16.675 1.00 22.21 34 ASP B N 1
ATOM 920 C CA . ASP B 2 8 ? 13.627 10.375 -15.835 1.00 23.31 34 ASP B CA 1
ATOM 921 C C . ASP B 2 8 ? 14.355 11.568 -15.233 1.00 21.98 34 ASP B C 1
ATOM 922 O O . ASP B 2 8 ? 14.708 12.521 -15.935 1.00 23.33 34 ASP B O 1
ATOM 927 N N . THR B 2 9 ? 14.595 11.504 -13.924 1.00 21.07 35 THR B N 1
ATOM 928 C CA . THR B 2 9 ? 15.187 12.635 -13.221 1.00 25.98 35 THR B CA 1
ATOM 929 C C . THR B 2 9 ? 16.622 12.915 -13.661 1.00 30.33 35 THR B C 1
ATOM 930 O O . THR B 2 9 ? 17.103 14.041 -13.471 1.00 24.35 35 THR B O 1
ATOM 934 N N . THR B 2 10 ? 17.306 11.944 -14.280 1.00 22.37 36 THR B N 1
ATOM 935 C CA . THR B 2 10 ? 18.641 12.228 -14.806 1.00 27.67 36 THR B CA 1
ATOM 936 C C . THR B 2 10 ? 18.595 13.091 -16.061 1.00 28.41 36 THR B C 1
ATOM 937 O O . THR B 2 10 ? 19.631 13.632 -16.462 1.00 33.74 36 THR B O 1
ATOM 941 N N . LYS B 2 11 ? 17.424 13.240 -16.677 1.00 24.18 37 LYS B N 1
ATOM 942 C CA . LYS B 2 11 ? 17.248 14.057 -17.867 1.00 22.41 37 LYS B CA 1
ATOM 943 C C . LYS B 2 11 ? 16.418 15.298 -17.584 1.00 20.77 37 LYS B C 1
ATOM 944 O O . LYS B 2 11 ? 15.993 15.971 -18.525 1.00 25.10 37 LYS B O 1
ATOM 950 N N . SER B 2 12 ? 16.174 15.604 -16.320 1.00 20.66 38 SER B N 1
ATOM 951 C CA . SER B 2 12 ? 15.195 16.606 -15.935 1.00 19.89 38 SER B CA 1
ATOM 952 C C . SER B 2 12 ? 15.840 17.969 -15.693 1.00 19.10 38 SER B C 1
ATOM 953 O O . SER B 2 12 ? 16.913 18.055 -15.071 1.00 22.51 38 SER B O 1
ATOM 956 N N . PRO B 2 13 ? 15.194 19.052 -16.136 1.00 20.34 39 PRO B N 1
ATOM 957 C CA . PRO B 2 13 ? 15.691 20.389 -15.771 1.00 18.94 39 PRO B CA 1
ATOM 958 C C . PRO B 2 13 ? 15.655 20.649 -14.273 1.00 18.09 39 PRO B C 1
ATOM 959 O O . PRO B 2 13 ? 16.437 21.473 -13.774 1.00 18.88 39 PRO B O 1
ATOM 963 N N . TYR B 2 14 ? 14.757 19.985 -13.536 1.00 16.45 40 TYR B N 1
ATOM 964 C CA . TYR B 2 14 ? 14.683 20.231 -12.097 1.00 19.98 40 TYR B CA 1
ATOM 965 C C . TYR B 2 14 ? 15.935 19.753 -11.390 1.00 18.33 40 TYR B C 1
ATOM 966 O O . TYR B 2 14 ? 16.358 20.345 -10.393 1.00 19.10 40 TYR B O 1
ATOM 975 N N . THR B 2 15 ? 16.526 18.672 -11.879 1.00 18.45 41 THR B N 1
ATOM 976 C CA . THR B 2 15 ? 17.760 18.185 -11.287 1.00 19.89 41 THR B CA 1
ATOM 977 C C . THR B 2 15 ? 18.882 19.191 -11.495 1.00 20.81 41 THR B C 1
ATOM 978 O O . THR B 2 15 ? 19.728 19.388 -10.613 1.00 21.57 41 THR B O 1
ATOM 982 N N . ILE B 2 16 ? 18.886 19.841 -12.655 1.00 15.97 42 ILE B N 1
ATOM 983 C CA . ILE B 2 16 ? 19.874 20.891 -12.931 1.00 17.62 42 ILE B CA 1
ATOM 984 C C . ILE B 2 16 ? 19.585 22.127 -12.088 1.00 23.08 42 ILE B C 1
ATOM 985 O O . ILE B 2 16 ? 20.498 22.724 -11.498 1.00 21.37 42 ILE B O 1
ATOM 990 N N . TYR B 2 17 ? 18.311 22.532 -12.020 1.00 19.86 43 TYR B N 1
ATOM 991 C CA . TYR B 2 17 ? 17.910 23.659 -11.176 1.00 21.51 43 TYR B CA 1
ATOM 992 C C . TYR B 2 17 ? 18.318 23.428 -9.728 1.00 23.08 43 TYR B C 1
ATOM 993 O O . TYR B 2 17 ? 18.729 24.361 -9.032 1.00 22.65 43 TYR B O 1
ATOM 1002 N N . ALA B 2 18 ? 18.221 22.183 -9.262 1.00 21.45 44 ALA B N 1
ATOM 1003 C CA . ALA B 2 18 ? 18.574 21.814 -7.899 1.00 19.48 44 ALA B CA 1
ATOM 1004 C C . ALA B 2 18 ? 20.062 21.536 -7.737 1.00 22.50 44 ALA B C 1
ATOM 1005 O O . ALA B 2 18 ? 20.484 21.084 -6.665 1.00 26.88 44 ALA B O 1
ATOM 1007 N N . GLY B 2 19 ? 20.857 21.763 -8.778 1.00 21.13 45 GLY B N 1
ATOM 1008 C CA . GLY B 2 19 ? 22.289 21.915 -8.626 1.00 22.58 45 GLY B CA 1
ATOM 1009 C C . GLY B 2 19 ? 23.155 20.757 -9.071 1.00 28.62 45 GLY B C 1
ATOM 1010 O O . GLY B 2 19 ? 24.351 20.750 -8.749 1.00 26.11 45 GLY B O 1
ATOM 1011 N N . LEU B 2 20 ? 22.606 19.779 -9.793 1.00 23.11 46 LEU B N 1
ATOM 1012 C CA . LEU B 2 20 ? 23.404 18.649 -10.260 1.00 28.34 46 LEU B CA 1
ATOM 1013 C C . LEU B 2 20 ? 24.517 19.131 -11.182 1.00 33.47 46 LEU B C 1
ATOM 1014 O O . LEU B 2 20 ? 24.257 19.814 -12.179 1.00 38.58 46 LEU B O 1
ATOM 1019 N N . GLY B 2 21 ? 25.758 18.777 -10.853 1.00 28.54 47 GLY B N 1
ATOM 1020 C CA . GLY B 2 21 ? 26.874 19.191 -11.674 1.00 24.65 47 GLY B CA 1
ATOM 1021 C C . GLY B 2 21 ? 27.324 20.623 -11.492 1.00 32.37 47 GLY B C 1
ATOM 1022 O O . GLY B 2 21 ? 28.177 21.088 -12.259 1.00 32.11 47 GLY B O 1
ATOM 1023 N N . PHE B 2 22 ? 26.791 21.342 -10.505 1.00 29.30 48 PHE B N 1
ATOM 1024 C CA . PHE B 2 22 ? 27.132 22.742 -10.308 1.00 24.52 48 PHE B CA 1
ATOM 1025 C C . PHE B 2 22 ? 27.548 22.989 -8.868 1.00 20.50 48 PHE B C 1
ATOM 1026 O O . PHE B 2 22 ? 27.091 22.316 -7.942 1.00 26.20 48 PHE B O 1
ATOM 1034 N N . ALA B 2 23 ? 28.432 23.967 -8.689 1.00 22.36 49 ALA B N 1
ATOM 1035 C CA . ALA B 2 23 ? 28.669 24.499 -7.358 1.00 27.03 49 ALA B CA 1
ATOM 1036 C C . ALA B 2 23 ? 27.370 25.077 -6.804 1.00 26.68 49 ALA B C 1
ATOM 1037 O O . ALA B 2 23 ? 26.489 25.512 -7.554 1.00 28.91 49 ALA B O 1
ATOM 1039 N N . VAL B 2 24 ? 27.243 25.066 -5.474 1.00 25.32 50 VAL B N 1
ATOM 1040 C CA . VAL B 2 24 ? 26.047 25.630 -4.842 1.00 26.90 50 VAL B CA 1
ATOM 1041 C C . VAL B 2 24 ? 25.792 27.046 -5.349 1.00 28.48 50 VAL B C 1
ATOM 1042 O O . VAL B 2 24 ? 24.676 27.390 -5.759 1.00 24.84 50 VAL B O 1
ATOM 1046 N N . GLN B 2 25 ? 26.832 27.885 -5.353 1.00 25.71 51 GLN B N 1
ATOM 1047 C CA . GLN B 2 25 ? 26.659 29.278 -5.752 1.00 31.38 51 GLN B CA 1
ATOM 1048 C C . GLN B 2 25 ? 26.384 29.456 -7.243 1.00 28.10 51 GLN B C 1
ATOM 1049 O O . GLN B 2 25 ? 26.102 30.581 -7.668 1.00 30.04 51 GLN B O 1
ATOM 1055 N N . GLU B 2 26 ? 26.456 28.395 -8.046 1.00 26.82 52 GLU B N 1
ATOM 1056 C CA . GLU B 2 26 ? 26.084 28.461 -9.453 1.00 24.15 52 GLU B CA 1
ATOM 1057 C C . GLU B 2 26 ? 24.839 27.637 -9.758 1.00 22.33 52 GLU B C 1
ATOM 1058 O O . GLU B 2 26 ? 24.572 27.328 -10.924 1.00 26.32 52 GLU B O 1
ATOM 1064 N N . SER B 2 27 ? 24.079 27.269 -8.733 1.00 21.85 53 SER B N 1
ATOM 1065 C CA . SER B 2 27 ? 22.888 26.437 -8.872 1.00 19.29 53 SER B CA 1
ATOM 1066 C C . SER B 2 27 ? 21.655 27.315 -8.730 1.00 18.38 53 SER B C 1
ATOM 1067 O O . SER B 2 27 ? 21.567 28.094 -7.774 1.00 21.62 53 SER B O 1
ATOM 1070 N N . CYS B 2 28 ? 20.708 27.193 -9.671 1.00 19.38 54 CYS B N 1
ATOM 1071 C CA . CYS B 2 28 ? 19.556 28.111 -9.684 1.00 17.44 54 CYS B CA 1
ATOM 1072 C C . CYS B 2 28 ? 18.865 28.174 -8.327 1.00 21.36 54 CYS B C 1
ATOM 1073 O O . CYS B 2 28 ? 18.516 29.261 -7.844 1.00 20.87 54 CYS B O 1
ATOM 1076 N N . TYR B 2 29 ? 18.615 27.008 -7.715 1.00 21.60 55 TYR B N 1
ATOM 1077 C CA . TYR B 2 29 ? 17.840 26.979 -6.480 1.00 21.35 55 TYR B CA 1
ATOM 1078 C C . TYR B 2 29 ? 18.494 27.826 -5.382 1.00 23.63 55 TYR B C 1
ATOM 1079 O O . TYR B 2 29 ? 17.801 28.304 -4.477 1.00 25.38 55 TYR B O 1
ATOM 1088 N N . TYR B 2 30 ? 19.815 28.037 -5.448 1.00 20.21 56 TYR B N 1
ATOM 1089 C CA . TYR B 2 30 ? 20.498 28.772 -4.390 1.00 22.10 56 TYR B CA 1
ATOM 1090 C C . TYR B 2 30 ? 20.013 30.217 -4.323 1.00 26.06 56 TYR B C 1
ATOM 1091 O O . TYR B 2 30 ? 19.920 30.801 -3.237 1.00 27.47 56 TYR B O 1
ATOM 1100 N N . CYS B 2 31 ? 19.699 30.804 -5.476 1.00 24.28 57 CYS B N 1
ATOM 1101 C CA . CYS B 2 31 ? 19.240 32.181 -5.591 1.00 21.35 57 CYS B CA 1
ATOM 1102 C C . CYS B 2 31 ? 17.756 32.276 -5.902 1.00 22.47 57 CYS B C 1
ATOM 1103 O O . CYS B 2 31 ? 17.089 33.194 -5.422 1.00 23.15 57 CYS B O 1
ATOM 1106 N N . HIS B 2 32 ? 17.239 31.350 -6.718 1.00 21.47 58 HIS B N 1
ATOM 1107 C CA . HIS B 2 32 ? 15.852 31.339 -7.167 1.00 18.64 58 HIS B CA 1
ATOM 1108 C C . HIS B 2 32 ? 15.035 30.236 -6.489 1.00 23.76 58 HIS B C 1
ATOM 1109 O O . HIS B 2 32 ? 14.025 29.787 -7.039 1.00 24.65 58 HIS B O 1
ATOM 1116 N N . GLY B 2 33 ? 15.460 29.778 -5.314 1.00 23.55 59 GLY B N 1
ATOM 1117 C CA . GLY B 2 33 ? 14.702 28.802 -4.553 1.00 24.79 59 GLY B CA 1
ATOM 1118 C C . GLY B 2 33 ? 13.482 29.414 -3.888 1.00 24.87 59 GLY B C 1
ATOM 1119 O O . GLY B 2 33 ? 13.014 30.485 -4.297 1.00 22.91 59 GLY B O 1
ATOM 1120 N N . ASN B 2 34 ? 12.966 28.746 -2.857 1.00 23.09 60 ASN B N 1
ATOM 1121 C CA . ASN B 2 34 ? 11.697 29.125 -2.233 1.00 24.07 60 ASN B CA 1
ATOM 1122 C C . ASN B 2 34 ? 10.611 29.255 -3.294 1.00 26.92 60 ASN B C 1
ATOM 1123 O O . ASN B 2 34 ? 9.880 30.248 -3.365 1.00 27.62 60 ASN B O 1
ATOM 1128 N N . GLY B 2 35 ? 10.540 28.235 -4.147 1.00 24.78 61 GLY B N 1
ATOM 1129 C CA . GLY B 2 35 ? 9.500 28.154 -5.156 1.00 30.60 61 GLY B CA 1
ATOM 1130 C C . GLY B 2 35 ? 9.565 29.235 -6.207 1.00 26.27 61 GLY B C 1
ATOM 1131 O O . GLY B 2 35 ? 8.523 29.649 -6.726 1.00 23.74 61 GLY B O 1
ATOM 1132 N N . GLY B 2 36 ? 10.766 29.711 -6.535 1.00 21.44 62 GLY B N 1
ATOM 1133 C CA . GLY B 2 36 ? 10.923 30.725 -7.541 1.00 21.14 62 GLY B CA 1
ATOM 1134 C C . GLY B 2 36 ? 10.767 32.143 -7.032 1.00 23.36 62 GLY B C 1
ATOM 1135 O O . GLY B 2 36 ? 10.966 33.084 -7.811 1.00 22.79 62 GLY B O 1
ATOM 1136 N N . LYS B 2 37 ? 10.412 32.327 -5.755 1.00 25.15 63 LYS B N 1
ATOM 1137 C CA . LYS B 2 37 ? 10.253 33.667 -5.194 1.00 24.64 63 LYS B CA 1
ATOM 1138 C C . LYS B 2 37 ? 11.582 34.296 -4.818 1.00 25.59 63 LYS B C 1
ATOM 1139 O O . LYS B 2 37 ? 11.669 35.526 -4.729 1.00 25.70 63 LYS B O 1
ATOM 1145 N N . GLY B 2 38 ? 12.610 33.491 -4.603 1.00 22.64 64 GLY B N 1
ATOM 1146 C CA . GLY B 2 38 ? 13.904 34.008 -4.206 1.00 22.00 64 GLY B CA 1
ATOM 1147 C C . GLY B 2 38 ? 14.218 33.585 -2.785 1.00 24.96 64 GLY B C 1
ATOM 1148 O O . GLY B 2 38 ? 13.353 33.602 -1.897 1.00 31.14 64 GLY B O 1
ATOM 1149 N N . THR B 2 39 ? 15.463 33.180 -2.574 1.00 23.89 65 THR B N 1
ATOM 1150 C CA . THR B 2 39 ? 15.989 32.837 -1.269 1.00 27.12 65 THR B CA 1
ATOM 1151 C C . THR B 2 39 ? 16.501 34.096 -0.578 1.00 33.91 65 THR B C 1
ATOM 1152 O O . THR B 2 39 ? 16.518 35.182 -1.157 1.00 34.19 65 THR B O 1
ATOM 1156 N N . THR B 2 40 ? 16.954 33.945 0.667 1.00 34.96 66 THR B N 1
ATOM 1157 C CA . THR B 2 40 ? 17.637 35.047 1.342 1.00 39.39 66 THR B CA 1
ATOM 1158 C C . THR B 2 40 ? 18.822 35.533 0.516 1.00 38.01 66 THR B C 1
ATOM 1159 O O . THR B 2 40 ? 18.966 36.735 0.257 1.00 36.46 66 THR B O 1
ATOM 1163 N N . GLU B 2 41 ? 19.675 34.601 0.081 1.00 43.90 67 GLU B N 1
ATOM 1164 C CA . GLU B 2 41 ? 20.845 34.955 -0.714 1.00 49.43 67 GLU B CA 1
ATOM 1165 C C . GLU B 2 41 ? 20.442 35.586 -2.039 1.00 33.82 67 GLU B C 1
ATOM 1166 O O . GLU B 2 41 ? 21.033 36.583 -2.461 1.00 31.22 67 GLU B O 1
ATOM 1172 N N . GLY B 2 42 ? 19.436 35.021 -2.712 1.00 29.31 68 GLY B N 1
ATOM 1173 C CA . GLY B 2 42 ? 19.004 35.584 -3.983 1.00 25.19 68 GLY B CA 1
ATOM 1174 C C . GLY B 2 42 ? 18.435 36.985 -3.845 1.00 28.29 68 GLY B C 1
ATOM 1175 O O . GLY B 2 42 ? 18.680 37.847 -4.691 1.00 25.88 68 GLY B O 1
ATOM 1176 N N . LEU B 2 43 ? 17.674 37.231 -2.772 1.00 29.87 69 LEU B N 1
ATOM 1177 C CA . LEU B 2 43 ? 17.095 38.555 -2.557 1.00 32.93 69 LEU B CA 1
ATOM 1178 C C . LEU B 2 43 ? 18.172 39.603 -2.301 1.00 32.19 69 LEU B C 1
ATOM 1179 O O . LEU B 2 43 ? 18.059 40.742 -2.770 1.00 38.01 69 LEU B O 1
ATOM 1184 N N . ILE B 2 44 ? 19.229 39.236 -1.569 1.00 33.58 70 ILE B N 1
ATOM 1185 C CA . ILE B 2 44 ? 20.373 40.133 -1.398 1.00 38.95 70 ILE B CA 1
ATOM 1186 C C . ILE B 2 44 ? 20.907 40.576 -2.754 1.00 39.29 70 ILE B C 1
ATOM 1187 O O . ILE B 2 44 ? 21.289 41.741 -2.948 1.00 33.89 70 ILE B O 1
ATOM 1192 N N . PHE B 2 45 ? 20.934 39.655 -3.716 1.00 32.23 71 PHE B N 1
ATOM 1193 C CA . PHE B 2 45 ? 21.407 39.938 -5.061 1.00 32.88 71 PHE B CA 1
ATOM 1194 C C . PHE B 2 45 ? 20.339 40.555 -5.951 1.00 31.36 71 PHE B C 1
ATOM 1195 O O . PHE B 2 45 ? 20.638 40.927 -7.087 1.00 35.03 71 PHE B O 1
ATOM 1203 N N . GLY B 2 46 ? 19.110 40.688 -5.469 1.00 26.61 72 GLY B N 1
ATOM 1204 C CA . GLY B 2 46 ? 18.087 41.337 -6.258 1.00 26.10 72 GLY B CA 1
ATOM 1205 C C . GLY B 2 46 ? 17.389 40.454 -7.273 1.00 29.25 72 GLY B C 1
ATOM 1206 O O . GLY B 2 46 ? 16.997 40.947 -8.337 1.00 27.02 72 GLY B O 1
ATOM 1207 N N . VAL B 2 47 ? 17.217 39.164 -6.982 1.00 26.00 73 VAL B N 1
ATOM 1208 C CA . VAL B 2 47 ? 16.509 38.279 -7.912 1.00 22.59 73 VAL B CA 1
ATOM 1209 C C . VAL B 2 47 ? 15.074 38.758 -8.085 1.00 23.05 73 VAL B C 1
ATOM 1210 O O . VAL B 2 47 ? 14.480 39.289 -7.133 1.00 23.85 73 VAL B O 1
ATOM 1214 N N . PRO B 2 48 ? 14.478 38.571 -9.258 1.00 22.99 74 PRO B N 1
ATOM 1215 C CA . PRO B 2 48 ? 13.043 38.817 -9.424 1.00 25.26 74 PRO B CA 1
ATOM 1216 C C . PRO B 2 48 ? 12.230 37.685 -8.805 1.00 26.49 74 PRO B C 1
ATOM 1217 O O . PRO B 2 48 ? 12.768 36.712 -8.275 1.00 26.17 74 PRO B O 1
ATOM 1221 N N . ASP B 2 49 ? 10.906 37.829 -8.888 1.00 23.40 75 ASP B N 1
ATOM 1222 C CA . ASP B 2 49 ? 9.949 36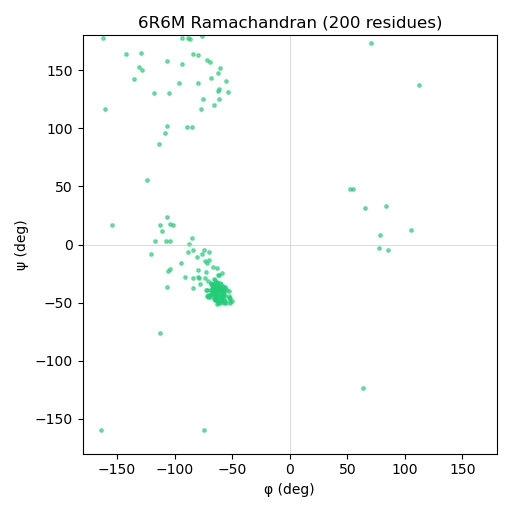.870 -8.345 1.00 26.00 75 ASP B CA 1
ATOM 1223 C C . ASP B 2 49 ? 9.331 36.116 -9.522 1.00 19.56 75 ASP B C 1
ATOM 1224 O O . ASP B 2 49 ? 8.448 36.645 -10.206 1.00 22.08 75 ASP B O 1
ATOM 1229 N N . PHE B 2 50 ? 9.798 34.881 -9.756 1.00 18.74 76 PHE B N 1
ATOM 1230 C CA . PHE B 2 50 ? 9.295 34.076 -10.869 1.00 20.09 76 PHE B CA 1
ATOM 1231 C C . PHE B 2 50 ? 7.810 33.750 -10.731 1.00 22.98 76 PHE B C 1
ATOM 1232 O O . PHE B 2 50 ? 7.172 33.398 -11.732 1.00 21.58 76 PHE B O 1
ATOM 1240 N N . THR B 2 51 ? 7.246 33.827 -9.524 1.00 21.53 77 THR B N 1
ATOM 1241 C CA . THR B 2 51 ? 5.818 33.556 -9.365 1.00 22.74 77 THR B CA 1
ATOM 1242 C C . THR B 2 51 ? 4.946 34.755 -9.715 1.00 26.49 77 THR B C 1
ATOM 1243 O O . THR B 2 51 ? 3.720 34.607 -9.778 1.00 23.56 77 THR B O 1
ATOM 1247 N N A SER B 2 52 ? 5.546 35.919 -9.956 0.50 25.78 78 SER B N 1
ATOM 1248 N N B SER B 2 52 ? 5.523 35.929 -9.950 0.50 25.70 78 SER B N 1
ATOM 1249 C CA A SER B 2 52 ? 4.793 37.139 -10.210 0.50 25.91 78 SER B CA 1
ATOM 1250 C CA B SER B 2 52 ? 4.728 37.133 -10.151 0.50 26.39 78 SER B CA 1
ATOM 1251 C C A SER B 2 52 ? 4.408 37.237 -11.680 0.50 27.12 78 SER B C 1
ATOM 1252 C C B SER B 2 52 ? 4.410 37.328 -11.630 0.50 27.17 78 SER B C 1
ATOM 1253 O O A SER B 2 52 ? 5.262 37.152 -12.566 0.50 22.24 78 SER B O 1
ATOM 1254 O O B SER B 2 52 ? 5.313 37.390 -12.467 0.50 21.65 78 SER B O 1
ATOM 1259 N N . THR B 2 53 ? 3.115 37.432 -11.945 1.00 27.73 79 THR B N 1
ATOM 1260 C CA . THR B 2 53 ? 2.704 37.682 -13.321 1.00 33.50 79 THR B CA 1
ATOM 1261 C C . THR B 2 53 ? 3.349 38.956 -13.858 1.00 32.96 79 THR B C 1
ATOM 1262 O O . THR B 2 53 ? 3.631 39.051 -15.058 1.00 33.49 79 THR B O 1
ATOM 1266 N N . GLU B 2 54 ? 3.660 39.909 -12.971 1.00 36.75 80 GLU B N 1
ATOM 1267 C CA . GLU B 2 54 ? 4.325 41.140 -13.382 1.00 42.85 80 GLU B CA 1
ATOM 1268 C C . GLU B 2 54 ? 5.706 40.860 -13.959 1.00 37.09 80 GLU B C 1
ATOM 1269 O O . GLU B 2 54 ? 6.041 41.342 -15.047 1.00 35.46 80 GLU B O 1
ATOM 1275 N N . PHE B 2 55 ? 6.537 40.101 -13.235 1.00 24.95 81 PHE B N 1
ATOM 1276 C CA . PHE B 2 55 ? 7.841 39.739 -13.777 1.00 25.83 81 PHE B CA 1
ATOM 1277 C C . PHE B 2 55 ? 7.697 38.962 -15.080 1.00 24.45 81 PHE B C 1
ATOM 1278 O O . PHE B 2 55 ? 8.397 39.239 -16.056 1.00 24.01 81 PHE B O 1
ATOM 1286 N N . GLN B 2 56 ? 6.815 37.952 -15.103 1.00 20.87 82 GLN B N 1
ATOM 1287 C CA . GLN B 2 56 ? 6.704 37.125 -16.300 1.00 22.44 82 GLN B CA 1
ATOM 1288 C C . GLN B 2 56 ? 6.366 37.961 -17.528 1.00 21.83 82 GLN B C 1
ATOM 1289 O O . GLN B 2 56 ? 6.881 37.693 -18.622 1.00 24.21 82 GLN B O 1
ATOM 1295 N N . SER B 2 57 ? 5.538 39.012 -17.365 1.00 20.43 83 SER B N 1
ATOM 1296 C CA . SER B 2 57 ? 5.199 39.856 -18.506 1.00 19.49 83 SER B CA 1
ATOM 1297 C C . SER B 2 57 ? 6.343 40.775 -18.925 1.00 21.59 83 SER B C 1
ATOM 1298 O O . SER B 2 57 ? 6.220 41.453 -19.950 1.00 22.50 83 SER B O 1
ATOM 1301 N N . SER B 2 58 ? 7.455 40.792 -18.187 1.00 19.63 84 SER B N 1
ATOM 1302 C CA . SER B 2 58 ? 8.598 41.611 -18.544 1.00 21.16 84 SER B CA 1
ATOM 1303 C C . SER B 2 58 ? 9.569 40.908 -19.491 1.00 27.81 84 SER B C 1
ATOM 1304 O O . SER B 2 58 ? 10.525 41.541 -19.954 1.00 26.27 84 SER B O 1
ATOM 1307 N N . MET B 2 59 ? 9.364 39.620 -19.785 1.00 20.03 85 MET B N 1
ATOM 1308 C CA . MET B 2 59 ? 10.270 38.876 -20.652 1.00 20.65 85 MET B CA 1
ATOM 1309 C C . MET B 2 59 ? 9.473 38.046 -21.644 1.00 25.29 85 MET B C 1
ATOM 1310 O O . MET B 2 59 ? 8.433 37.486 -21.293 1.00 22.77 85 MET B O 1
ATOM 1315 N N . THR B 2 60 ? 9.973 37.960 -22.873 1.00 21.72 86 THR B N 1
ATOM 1316 C CA . THR B 2 60 ? 9.473 36.972 -23.813 1.00 19.60 86 THR B CA 1
ATOM 1317 C C . THR B 2 60 ? 10.170 35.632 -23.576 1.00 21.11 86 THR B C 1
ATOM 1318 O O . THR B 2 60 ? 11.209 35.551 -22.914 1.00 22.04 86 THR B O 1
ATOM 1322 N N . ASP B 2 61 ? 9.585 34.568 -24.134 1.00 24.17 87 ASP B N 1
ATOM 1323 C CA . ASP B 2 61 ? 10.232 33.256 -24.096 1.00 24.40 87 ASP B CA 1
ATOM 1324 C C . ASP B 2 61 ? 11.661 33.326 -24.632 1.00 29.05 87 ASP B C 1
ATOM 1325 O O . ASP B 2 61 ? 12.596 32.769 -24.034 1.00 21.36 87 ASP B O 1
ATOM 1330 N N . LYS B 2 62 ? 11.844 33.996 -25.773 1.00 24.03 88 LYS B N 1
ATOM 1331 C CA . LYS B 2 62 ? 13.175 34.070 -26.375 1.00 27.32 88 LYS B CA 1
ATOM 1332 C C . LYS B 2 62 ? 14.147 34.814 -25.469 1.00 27.23 88 LYS B C 1
ATOM 1333 O O . LYS B 2 62 ? 15.326 34.437 -25.360 1.00 23.72 88 LYS B O 1
ATOM 1339 N N . GLN B 2 63 ? 13.667 35.865 -24.803 1.00 24.80 89 GLN B N 1
ATOM 1340 C CA . GLN B 2 63 ? 14.509 36.609 -23.877 1.00 25.83 89 GLN B CA 1
ATOM 1341 C C . GLN B 2 63 ? 14.924 35.767 -22.677 1.00 25.83 89 GLN B C 1
ATOM 1342 O O . GLN B 2 63 ? 16.027 35.957 -22.156 1.00 21.57 89 GLN B O 1
ATOM 1348 N N . ILE B 2 64 ? 14.066 34.850 -22.214 1.00 19.02 90 ILE B N 1
ATOM 1349 C CA . ILE B 2 64 ? 14.462 33.963 -21.121 1.00 17.66 90 ILE B CA 1
ATOM 1350 C C . ILE B 2 64 ? 15.580 33.033 -21.580 1.00 19.57 90 ILE B C 1
ATOM 1351 O O . ILE B 2 64 ? 16.580 32.837 -20.874 1.00 19.99 90 ILE B O 1
ATOM 1356 N N . ILE B 2 65 ? 15.436 32.451 -22.774 1.00 21.77 91 ILE B N 1
ATOM 1357 C CA . ILE B 2 65 ? 16.491 31.582 -23.304 1.00 23.34 91 ILE B CA 1
ATOM 1358 C C . ILE B 2 65 ? 17.792 32.359 -23.458 1.00 22.01 91 ILE B C 1
ATOM 1359 O O . ILE B 2 65 ? 18.871 31.899 -23.046 1.00 20.29 91 ILE B O 1
ATOM 1364 N N . ASP B 2 66 ? 17.710 33.547 -24.064 1.00 21.26 92 ASP B N 1
ATOM 1365 C CA . ASP B 2 66 ? 18.914 34.353 -24.272 1.00 24.40 92 ASP B CA 1
ATOM 1366 C C . ASP B 2 66 ? 19.559 34.713 -22.940 1.00 22.15 92 ASP B C 1
ATOM 1367 O O . ASP B 2 66 ? 20.796 34.749 -22.821 1.00 21.96 92 ASP B O 1
ATOM 1372 N N . HIS B 2 67 ? 18.730 34.983 -21.925 1.00 20.84 93 HIS B N 1
ATOM 1373 C CA . HIS B 2 67 ? 19.255 35.326 -20.614 1.00 20.99 93 HIS B CA 1
ATOM 1374 C C . HIS B 2 67 ? 20.000 34.156 -20.001 1.00 21.99 93 HIS B C 1
ATOM 1375 O O . HIS B 2 67 ? 21.103 34.328 -19.467 1.00 21.59 93 HIS B O 1
ATOM 1382 N N . ILE B 2 68 ? 19.392 32.963 -20.024 1.00 17.23 94 ILE B N 1
ATOM 1383 C CA . ILE B 2 68 ? 20.051 31.805 -19.427 1.00 16.65 94 ILE B CA 1
ATOM 1384 C C . ILE B 2 68 ? 21.390 31.549 -20.113 1.00 19.14 94 ILE B C 1
ATOM 1385 O O . ILE B 2 68 ? 22.378 31.207 -19.456 1.00 20.97 94 ILE B O 1
ATOM 1390 N N . ASN B 2 69 ? 21.456 31.741 -21.436 1.00 17.97 95 ASN B N 1
ATOM 1391 C CA . ASN B 2 69 ? 22.733 31.561 -22.135 1.00 19.16 95 ASN B CA 1
ATOM 1392 C C . ASN B 2 69 ? 23.763 32.569 -21.661 1.00 21.55 95 ASN B C 1
ATOM 1393 O O . ASN B 2 69 ? 24.921 32.222 -21.380 1.00 20.90 95 ASN B O 1
ATOM 1398 N N . LYS B 2 70 ? 23.357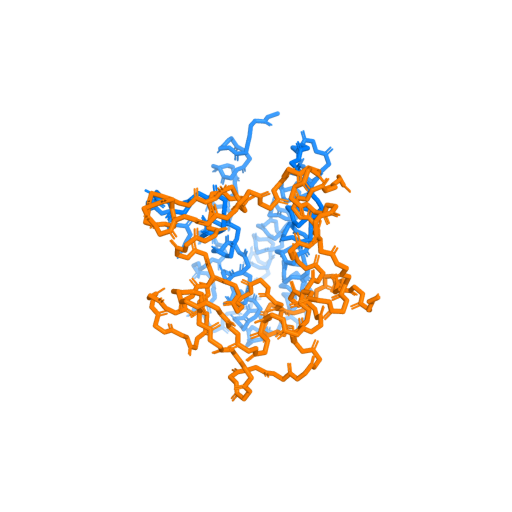 33.832 -21.590 1.00 18.93 96 LYS B N 1
ATOM 1399 C CA . LYS B 2 70 ? 24.273 34.960 -21.469 1.00 20.50 96 LYS B CA 1
ATOM 1400 C C . LYS B 2 70 ? 24.562 35.346 -20.025 1.00 22.52 96 LYS B C 1
ATOM 1401 O O . LYS B 2 70 ? 25.649 35.866 -19.731 1.00 20.94 96 LYS B O 1
ATOM 1407 N N . GLY B 2 71 ? 23.625 35.097 -19.117 1.00 23.66 97 GLY B N 1
ATOM 1408 C CA . GLY B 2 71 ? 23.711 35.618 -17.767 1.00 17.86 97 GLY B CA 1
ATOM 1409 C C . GLY B 2 71 ? 23.502 37.122 -17.712 1.00 21.04 97 GLY B C 1
ATOM 1410 O O . GLY B 2 71 ? 23.385 37.792 -18.747 1.00 20.67 97 GLY B O 1
ATOM 1411 N N . LYS B 2 72 ? 23.435 37.666 -16.502 1.00 22.00 98 LYS B N 1
ATOM 1412 C CA . LYS B 2 72 ? 23.416 39.117 -16.323 1.00 25.66 98 LYS B CA 1
ATOM 1413 C C . LYS B 2 72 ? 23.824 39.410 -14.892 1.00 21.72 98 LYS B C 1
ATOM 1414 O O . LYS B 2 72 ? 23.130 39.007 -13.956 1.00 23.38 98 LYS B O 1
ATOM 1420 N N . GLY B 2 73 ? 24.943 40.089 -14.718 1.00 23.33 99 GLY B N 1
ATOM 1421 C CA . GLY B 2 73 ? 25.359 40.440 -13.372 1.00 29.21 99 GLY B CA 1
ATOM 1422 C C . GLY B 2 73 ? 25.654 39.206 -12.549 1.00 25.23 99 GLY B C 1
ATOM 1423 O O . GLY B 2 73 ? 26.465 38.352 -12.929 1.00 28.06 99 GLY B O 1
ATOM 1424 N N . LYS B 2 74 ? 24.973 39.082 -11.408 1.00 25.61 100 LYS B N 1
ATOM 1425 C CA . LYS B 2 74 ? 25.222 37.939 -10.539 1.00 26.68 100 LYS B CA 1
ATOM 1426 C C . LYS B 2 74 ? 24.503 36.682 -10.993 1.00 22.77 100 LYS B C 1
ATOM 1427 O O . LYS B 2 74 ? 24.810 35.603 -10.470 1.00 22.23 100 LYS B O 1
ATOM 1433 N N . CYS B 2 75 ? 23.580 36.791 -11.952 1.00 21.61 101 CYS B N 1
ATOM 1434 C CA . CYS B 2 75 ? 22.999 35.592 -12.557 1.00 21.85 101 CYS B CA 1
ATOM 1435 C C . CYS B 2 75 ? 24.014 35.016 -13.538 1.00 25.36 101 CYS B C 1
ATOM 1436 O O . CYS B 2 75 ? 24.374 35.679 -14.524 1.00 19.95 101 CYS B O 1
ATOM 1439 N N . PRO B 2 76 ? 24.513 33.808 -13.304 1.00 22.81 102 PRO B N 1
ATOM 1440 C CA . PRO B 2 76 ? 25.605 33.292 -14.142 1.00 23.11 102 PRO B CA 1
ATOM 1441 C C . PRO B 2 76 ? 25.158 32.989 -15.565 1.00 22.69 102 PRO B C 1
ATOM 1442 O O . PRO B 2 76 ? 23.976 32.761 -15.854 1.00 22.89 102 PRO B O 1
ATOM 1446 N N . SER B 2 77 ? 26.138 32.985 -16.472 1.00 20.69 103 SER B N 1
ATOM 1447 C CA . SER B 2 77 ? 25.894 32.482 -17.817 1.00 21.93 103 SER B CA 1
ATOM 1448 C C . SER B 2 77 ? 25.942 30.964 -17.800 1.00 18.52 103 SER B C 1
ATOM 1449 O O . SER B 2 77 ? 26.798 30.362 -17.137 1.00 22.59 103 SER B O 1
ATOM 1452 N N . TYR B 2 78 ? 25.022 30.342 -18.527 1.00 19.82 104 TYR B N 1
ATOM 1453 C CA . TYR B 2 78 ? 24.991 28.891 -18.594 1.00 17.91 104 TYR B CA 1
ATOM 1454 C C . TYR B 2 78 ? 25.233 28.329 -19.986 1.00 20.93 104 TYR B C 1
ATOM 1455 O O . TYR B 2 78 ? 25.169 27.107 -20.157 1.00 23.40 104 TYR B O 1
ATOM 1464 N N . GLN B 2 79 ? 25.511 29.166 -20.985 1.00 20.59 105 GLN B N 1
ATOM 1465 C CA . GLN B 2 79 ? 25.829 28.636 -22.300 1.00 18.43 105 GLN B CA 1
ATOM 1466 C C . GLN B 2 79 ? 27.079 27.771 -22.194 1.00 17.28 105 GLN B C 1
ATOM 1467 O O . GLN B 2 79 ? 28.050 28.139 -21.528 1.00 22.55 105 GLN B O 1
ATOM 1473 N N . GLY B 2 80 ? 27.025 26.590 -22.809 1.00 22.24 106 GLY B N 1
ATOM 1474 C CA . GLY B 2 80 ? 28.094 25.620 -22.686 1.00 22.18 106 GLY B CA 1
ATOM 1475 C C . GLY B 2 80 ? 28.117 24.846 -21.381 1.00 30.18 106 GLY B C 1
ATOM 1476 O O . GLY B 2 80 ? 28.991 23.974 -21.210 1.00 27.98 106 GLY B O 1
ATOM 1477 N N . LYS B 2 81 ? 27.216 25.149 -20.439 1.00 21.95 107 LYS B N 1
ATOM 1478 C CA . LYS B 2 81 ? 27.122 24.415 -19.184 1.00 21.15 107 LYS B CA 1
ATOM 1479 C C . LYS B 2 81 ? 25.944 23.456 -19.157 1.00 23.55 107 LYS B C 1
ATOM 1480 O O . LYS B 2 81 ? 25.936 22.530 -18.339 1.00 22.19 107 LYS B O 1
ATOM 1486 N N . MET B 2 82 ? 24.944 23.692 -20.001 1.00 25.12 108 MET B N 1
ATOM 1487 C CA . MET B 2 82 ? 23.900 22.723 -20.307 1.00 25.09 108 MET B CA 1
ATOM 1488 C C . MET B 2 82 ? 23.572 22.865 -21.787 1.00 25.59 108 MET B C 1
ATOM 1489 O O . MET B 2 82 ? 23.929 23.857 -22.428 1.00 28.66 108 MET B O 1
ATOM 1494 N N . SER B 2 83 ? 22.899 21.859 -22.333 1.00 21.03 109 SER B N 1
ATOM 1495 C CA . SER B 2 83 ? 22.646 21.839 -23.765 1.00 25.45 109 SER B CA 1
ATOM 1496 C C . SER B 2 83 ? 21.611 22.898 -24.142 1.00 24.13 109 SER B C 1
ATOM 1497 O O . SER B 2 83 ? 20.828 23.354 -23.300 1.00 25.17 109 SER B O 1
ATOM 1500 N N . PRO B 2 84 ? 21.588 23.314 -25.412 1.00 27.05 110 PRO B N 1
ATOM 1501 C CA . PRO B 2 84 ? 20.499 24.208 -25.838 1.00 25.76 110 PRO B CA 1
ATOM 1502 C C . PRO B 2 84 ? 19.126 23.618 -25.574 1.00 23.92 110 PRO B C 1
ATOM 1503 O O . PRO B 2 84 ? 18.216 24.358 -25.189 1.00 24.14 110 PRO B O 1
ATOM 1507 N N . GLU B 2 85 ? 18.954 22.300 -25.726 1.00 22.74 111 GLU B N 1
ATOM 1508 C CA . GLU B 2 85 ? 17.643 21.719 -25.435 1.00 26.17 111 GLU B CA 1
ATOM 1509 C C . GLU B 2 85 ? 17.310 21.830 -23.950 1.00 24.21 111 GLU B C 1
ATOM 1510 O O . GLU B 2 85 ? 16.156 22.105 -23.585 1.00 22.08 111 GLU B O 1
ATOM 1516 N N . MET B 2 86 ? 18.312 21.653 -23.082 1.00 21.40 112 MET B N 1
ATOM 1517 C CA . MET B 2 86 ? 18.087 21.807 -21.646 1.00 21.39 112 MET B CA 1
ATOM 1518 C C . MET B 2 86 ? 17.782 23.255 -21.276 1.00 17.84 112 MET B C 1
ATOM 1519 O O . MET B 2 86 ? 16.949 23.505 -20.395 1.00 19.64 112 MET B O 1
ATOM 1524 N N . ILE B 2 87 ? 18.447 24.222 -21.921 1.00 17.79 113 ILE B N 1
ATOM 1525 C CA . ILE B 2 87 ? 18.164 25.631 -21.645 1.00 16.58 113 ILE B CA 1
ATOM 1526 C C . ILE B 2 87 ? 16.718 25.953 -21.992 1.00 22.17 113 ILE B C 1
ATOM 1527 O O . ILE B 2 87 ? 16.022 26.666 -21.250 1.00 20.76 113 ILE B O 1
ATOM 1532 N N . GLU B 2 88 ? 16.220 25.388 -23.095 1.00 20.41 114 GLU B N 1
ATOM 1533 C CA . GLU B 2 88 ? 14.835 25.625 -23.477 1.00 20.01 114 GLU B CA 1
ATOM 1534 C C . GLU B 2 88 ? 13.867 25.008 -22.467 1.00 24.01 114 GLU B C 1
ATOM 1535 O O . GLU B 2 88 ? 12.864 25.633 -22.103 1.00 20.55 114 GLU B O 1
ATOM 1541 N N . LYS B 2 89 ? 14.156 23.790 -21.994 1.00 24.70 115 LYS B N 1
ATOM 1542 C CA . LYS B 2 89 ? 13.393 23.217 -20.888 1.00 19.92 115 LYS B CA 1
ATOM 1543 C C . LYS B 2 89 ? 13.461 24.106 -19.653 1.00 22.46 115 LYS B C 1
ATOM 1544 O O . LYS B 2 89 ? 12.458 24.291 -18.949 1.00 23.04 115 LYS B O 1
ATOM 1550 N N . MET B 2 90 ? 14.640 24.667 -19.372 1.00 18.95 116 MET B N 1
ATOM 1551 C CA . MET B 2 90 ? 14.787 25.510 -18.194 1.00 17.90 116 MET B CA 1
ATOM 1552 C C . MET B 2 90 ? 13.939 26.769 -18.310 1.00 17.90 116 MET B C 1
ATOM 1553 O O . MET B 2 90 ? 13.378 27.249 -17.315 1.00 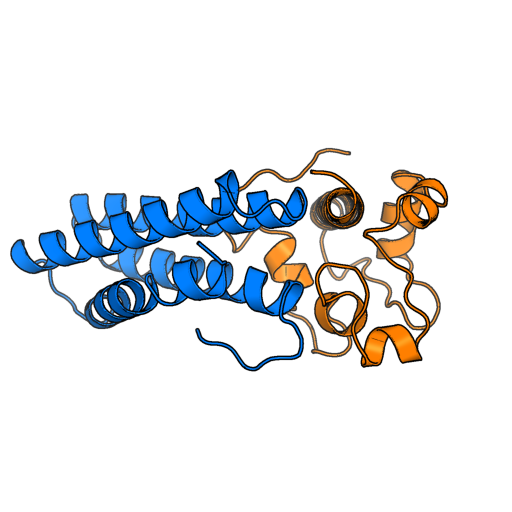18.94 116 MET B O 1
ATOM 1558 N N . ALA B 2 91 ? 13.843 27.328 -19.518 1.00 16.48 117 ALA B N 1
ATOM 1559 C CA . ALA B 2 91 ? 12.983 28.486 -19.723 1.00 16.47 117 ALA B CA 1
ATOM 1560 C C . ALA B 2 91 ? 11.534 28.144 -19.389 1.00 19.72 117 ALA B C 1
ATOM 1561 O O . ALA B 2 91 ? 10.817 28.964 -18.815 1.00 19.56 117 ALA B O 1
ATOM 1563 N N . GLY B 2 92 ? 11.108 26.914 -19.698 1.00 22.16 118 GLY B N 1
ATOM 1564 C CA . GLY B 2 92 ? 9.774 26.480 -19.321 1.00 23.18 118 GLY B CA 1
ATOM 1565 C C . GLY B 2 92 ? 9.600 26.355 -17.820 1.00 20.05 118 GLY B C 1
ATOM 1566 O O . GLY B 2 92 ? 8.527 26.650 -17.287 1.00 20.44 118 GLY B O 1
ATOM 1567 N N . VAL B 2 93 ? 10.650 25.911 -17.119 1.00 17.82 119 VAL B N 1
ATOM 1568 C CA . VAL B 2 93 ? 10.600 25.850 -15.659 1.00 17.74 119 VAL B CA 1
ATOM 1569 C C . VAL B 2 93 ? 10.393 27.246 -15.078 1.00 20.69 119 VAL B C 1
ATOM 1570 O O . VAL B 2 93 ? 9.572 27.448 -14.169 1.00 18.56 119 VAL B O 1
ATOM 1574 N N . VAL B 2 94 ? 11.139 28.231 -15.593 1.00 18.77 120 VAL B N 1
ATOM 1575 C CA . VAL B 2 94 ? 10.963 29.617 -15.156 1.00 14.70 120 VAL B CA 1
ATOM 1576 C C . VAL B 2 94 ? 9.519 30.064 -15.350 1.00 18.53 120 VAL B C 1
ATOM 1577 O O . VAL B 2 94 ? 8.899 30.608 -14.431 1.00 19.87 120 VAL B O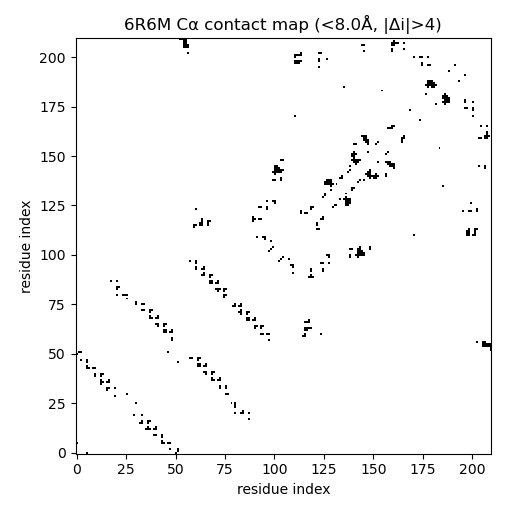 1
ATOM 1581 N N . ARG B 2 95 ? 8.958 29.816 -16.543 1.00 17.42 121 ARG B N 1
ATOM 1582 C CA . ARG B 2 95 ? 7.562 30.173 -16.812 1.00 17.27 121 ARG B CA 1
ATOM 1583 C C . ARG B 2 95 ? 6.602 29.478 -15.855 1.00 21.13 121 ARG B C 1
ATOM 1584 O O . ARG B 2 95 ? 5.582 30.058 -15.452 1.00 22.02 121 ARG B O 1
ATOM 1592 N N . ASN B 2 96 ? 6.899 28.235 -15.492 1.00 19.97 122 ASN B N 1
ATOM 1593 C CA . ASN B 2 96 ? 5.921 27.412 -14.797 1.00 22.28 122 ASN B CA 1
ATOM 1594 C C . ASN B 2 96 ? 5.758 27.775 -13.329 1.00 23.33 122 ASN B C 1
ATOM 1595 O O . ASN B 2 96 ? 4.823 27.283 -12.695 1.00 23.96 122 ASN B O 1
ATOM 1600 N N . PHE B 2 97 ? 6.599 28.651 -12.776 1.00 18.64 123 PHE B N 1
ATOM 1601 C CA . PHE B 2 97 ? 6.369 29.106 -11.410 1.00 15.75 123 PHE B CA 1
ATOM 1602 C C . PHE B 2 97 ? 5.170 30.037 -11.294 1.00 17.18 123 PHE B C 1
ATOM 1603 O O . PHE B 2 97 ? 4.708 30.279 -10.175 1.00 23.15 123 PHE B O 1
ATOM 1611 N N . ALA B 2 98 ? 4.677 30.580 -12.405 1.00 17.66 124 ALA B N 1
ATOM 1612 C CA . ALA B 2 98 ? 3.627 31.590 -12.367 1.00 17.85 124 ALA B CA 1
ATOM 1613 C C . ALA B 2 98 ? 2.278 31.071 -12.818 1.00 26.56 124 ALA B C 1
ATOM 1614 O O . ALA B 2 98 ? 1.326 31.860 -12.901 1.00 23.75 124 ALA B O 1
ATOM 1616 N N . VAL B 2 99 ? 2.162 29.785 -13.138 1.00 25.38 125 VAL B N 1
ATOM 1617 C CA . VAL B 2 99 ? 0.889 29.234 -13.586 1.00 28.24 125 VAL B CA 1
ATOM 1618 C C . VAL B 2 99 ? 0.570 27.995 -12.762 1.00 38.63 125 VAL B C 1
ATOM 1619 O O . VAL B 2 99 ? 1.425 27.443 -12.072 1.00 30.17 125 VAL B O 1
ATOM 1623 N N . LYS B 2 100 ? -0.690 27.575 -12.833 1.00 48.39 126 LYS B N 1
ATOM 1624 C CA . LYS B 2 100 ? -1.159 26.404 -12.098 1.00 62.22 126 LYS B CA 1
ATOM 1625 C C . LYS B 2 100 ? -1.018 25.118 -12.922 1.00 60.89 126 LYS B C 1
ATOM 1626 O O . LYS B 2 100 ? -0.917 25.142 -14.150 1.00 57.91 126 LYS B O 1
#

Nearest PDB structures (foldseek):
  6r6m-assembly1_A  TM=1.009E+00  e=7.582E-15  Candidatus Kuenenia stuttgartensis
  6r6o-assembly1_A  TM=1.004E+00  e=3.519E-14  Candidatus Kuenenia stuttgartensis
  6r6n-assembly1_A  TM=9.928E-01  e=1.719E-13  Candidatus Kuenenia stuttgartensis
  6dhz-assembly1_D-2  TM=8.123E-01  e=2.721E-02  Escherichia coli
  9ivk-assembly1_A  TM=6.524E-01  e=3.699E-01  artificial sequences

Sequence (210 aa):
ATQQEICKNNMWDPFQSMRAVTGLMELTSGQCTQLSKDAAAILAGVKESHDSISVDKNYKVLNDEVAYHAANIDAAAKANDLEEVQVQFRRMTIACRNCHKIYKTEQRLVPLNEHTAGDTTKSPYTIYAGLGFAVQESCYYCHGNGGKGTTEGLIFGVPDFTSSTEFQSSMTDKQIIDHINKGKGKCPSYQGKMSPEMIEKMAGVVRNFAVK

Solvent-accessible surface area: 11033 Å² total; per-residue (Å²): 80,75,50,125,98,7,39,143,120,26,73,105,20,8,71,38,0,108,76,27,14,63,67,177,87,111,56,93,49,60,38,79,80,10,32,126,7,0,56,36,4,54,63,8,5,132,80,1,49,88,66,33,85,54,6,73,0,14,70,9,4,15,52,1,8,25,87,0,0,47,42,0,27,57,6,7,155,76,81,64,35,136,68,2,84,65,10,15,136,63,0,27,32,2,22,116,4,26,36,61,0,33,109,15,85,88,190,72,88,31,86,121,71,14,107,42,15,23,0,54,147,1,0,3,5,27,2,5,13,94,77,40,53,81,123,56,5,20,24,64,18,24,0,49,7,0,125,5,0,76,56,0,106,133,97,59,25,56,54,15,42,31,103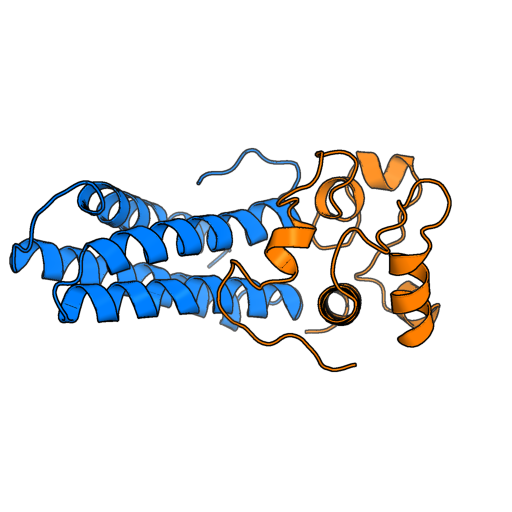,148,30,17,95,76,44,76,55,145,91,4,42,60,52,15,33,164,9,164,81,139,38,31,47,14,128,80,88,22,59,116,122,29,2,46,42,4,0,5,3,12,55,12,5,29,80,147

Foldseek 3Di:
DDLVVLVVQLPVLLVLLVVPLPDPDLDPVSLVSVLVSLVSLLVSLVCCLVPVDDDVVSNVLSVQLNVLSVQLNVCSVVVNSVSNNVSSVSSQVSVVVCCCVPVVPDDDHD/DPEDDDDDPVPALVVQLVPVPHDLLLHNCNALNPLRQGDPVNVVVPRHRLQDPVVVVVDDLVRQLVCCQPPDDSNDHCNVVDDSVSSSNVSNVSNVSHDD

Organism: Kuenenia stuttgartiensis (NCBI:txid174633)